Protein AF-A0A696DJ42-F1 (afdb_monomer)

Foldseek 3Di:
DVVCLPAQEEDEAEDEDPVVVLVCLLVDKDFDPPQCAQEAEQLDDVVSLQQGIWGDACDPPDTHSHRDSNSCVVVVVPPVSCVVVVVVVVRPSYDYDYDYPVCQALVRNQVSQQVVCVVVVHDRDDPSVLSNFDQCDPCRSSDKGKYWYDPVCPVNGHDPVRNDHDRPCVPDDPTDIDIRGDPRHPDDD

Structure (mmCIF, N/CA/C/O backbone):
data_AF-A0A696DJ42-F1
#
_entry.id   AF-A0A696DJ42-F1
#
loop_
_atom_site.group_PDB
_atom_site.id
_atom_site.type_symbol
_atom_site.label_atom_id
_atom_site.label_alt_id
_atom_site.label_comp_id
_atom_site.label_asym_id
_atom_site.label_entity_id
_atom_site.label_seq_id
_atom_site.pdbx_PDB_ins_code
_atom_site.Cartn_x
_atom_site.Cartn_y
_atom_site.Cartn_z
_atom_site.occupancy
_atom_site.B_iso_or_equiv
_atom_site.auth_seq_id
_atom_site.auth_comp_id
_atom_site.auth_asym_id
_atom_site.auth_atom_id
_atom_site.pdbx_PDB_model_num
ATOM 1 N N . PHE A 1 1 ? -12.528 16.155 12.751 1.00 67.50 1 PHE A N 1
ATOM 2 C CA . PHE A 1 1 ? -12.041 15.345 13.888 1.00 67.50 1 PHE A CA 1
ATOM 3 C C . PHE A 1 1 ? -12.150 16.098 15.211 1.00 67.50 1 PHE A C 1
ATOM 5 O O . PHE A 1 1 ? -12.981 15.709 16.013 1.00 67.50 1 PHE A O 1
ATOM 12 N N . LEU A 1 2 ? -11.415 17.200 15.428 1.00 77.00 2 LEU A N 1
ATOM 13 C CA . LEU A 1 2 ? -11.437 17.932 16.712 1.00 77.00 2 LEU A CA 1
ATOM 14 C C . LEU A 1 2 ? -12.835 18.422 17.133 1.00 77.00 2 LEU A C 1
ATOM 16 O O . LEU A 1 2 ? -13.188 18.355 18.303 1.00 77.00 2 LEU A O 1
ATOM 20 N N . SER A 1 3 ? -13.681 18.825 16.179 1.00 80.38 3 SER A N 1
ATOM 21 C CA . SER A 1 3 ? -15.077 19.214 16.443 1.00 80.38 3 SER A CA 1
ATOM 22 C C . SER A 1 3 ? -15.952 18.090 17.018 1.00 80.38 3 SER A C 1
ATOM 24 O O . SER A 1 3 ? -17.028 18.361 17.547 1.00 80.38 3 SER A O 1
ATOM 26 N N . LEU A 1 4 ? -15.512 16.831 16.923 1.00 79.44 4 LEU A N 1
ATOM 27 C CA . LEU A 1 4 ? -16.208 15.680 17.492 1.00 79.44 4 LEU A CA 1
ATOM 28 C C . LEU A 1 4 ? -15.936 15.523 18.992 1.00 79.44 4 LEU A C 1
ATOM 30 O O . LEU A 1 4 ? -16.704 14.847 19.660 1.00 79.44 4 LEU A O 1
ATOM 34 N N . PHE A 1 5 ? -14.901 16.170 19.543 1.00 79.12 5 PHE A N 1
ATOM 35 C CA . PHE A 1 5 ? -14.498 16.011 20.951 1.00 79.12 5 PHE A CA 1
ATOM 36 C C . PHE A 1 5 ? -15.573 16.518 21.925 1.00 79.12 5 PHE A C 1
ATOM 38 O O . PHE A 1 5 ? -15.684 16.056 23.060 1.00 79.12 5 PHE A O 1
ATOM 45 N N . LEU A 1 6 ? -16.391 17.464 21.463 1.00 81.38 6 LEU A N 1
ATOM 46 C CA . LEU A 1 6 ? -17.492 18.057 22.219 1.00 81.38 6 LEU A CA 1
ATOM 47 C C . LEU A 1 6 ? -18.824 17.324 22.013 1.00 81.38 6 LEU A C 1
ATOM 49 O O . LEU A 1 6 ? -19.833 17.716 22.592 1.00 81.38 6 LEU A O 1
ATOM 53 N N . LYS A 1 7 ? -18.856 16.287 21.170 1.00 83.50 7 LYS A N 1
ATOM 54 C CA . LYS A 1 7 ? -20.068 15.533 20.841 1.00 83.50 7 LYS A CA 1
ATOM 55 C C . LYS A 1 7 ? -19.978 14.130 21.420 1.00 83.50 7 LYS A C 1
ATOM 57 O O . LYS A 1 7 ? -18.912 13.522 21.403 1.00 83.50 7 LYS A O 1
ATOM 62 N N . LYS A 1 8 ? -21.117 13.591 21.861 1.00 87.00 8 LYS A N 1
ATOM 63 C CA . LYS A 1 8 ? -21.219 12.167 22.175 1.00 87.00 8 LYS A CA 1
ATOM 64 C C . LYS A 1 8 ? -21.239 11.380 20.868 1.00 87.00 8 LYS A C 1
ATOM 66 O O . LYS A 1 8 ? -22.244 11.401 20.161 1.00 87.00 8 LYS A O 1
ATOM 71 N N . VAL A 1 9 ? -20.119 10.754 20.521 1.00 87.06 9 VAL A N 1
ATOM 72 C CA . VAL A 1 9 ? -19.964 10.002 19.268 1.00 87.06 9 VAL A CA 1
ATOM 73 C C . VAL A 1 9 ? -19.318 8.649 19.516 1.00 87.06 9 VAL A C 1
ATOM 75 O O . VAL A 1 9 ? -18.538 8.478 20.453 1.00 87.06 9 VAL A O 1
ATOM 78 N N . ILE A 1 10 ? -19.638 7.700 18.642 1.00 89.25 10 ILE A N 1
ATOM 79 C CA . ILE A 1 10 ? -18.992 6.394 18.610 1.00 89.25 10 ILE A CA 1
ATOM 80 C C . ILE A 1 10 ? -17.694 6.514 17.808 1.00 89.25 10 ILE A C 1
ATOM 82 O O . ILE A 1 10 ? -17.683 7.076 16.711 1.00 89.25 10 ILE A O 1
ATOM 86 N N . ILE A 1 11 ? -16.609 5.965 18.345 1.00 88.19 11 ILE A N 1
ATOM 87 C CA . ILE A 1 11 ? -15.333 5.806 17.652 1.00 88.19 11 ILE A CA 1
ATOM 88 C C . ILE A 1 11 ? -15.114 4.323 17.387 1.00 88.19 11 ILE A C 1
ATOM 90 O O . ILE A 1 11 ? -15.000 3.535 18.322 1.00 88.19 11 ILE A O 1
ATOM 94 N N . LEU A 1 12 ? -14.990 3.960 16.113 1.00 91.50 12 LEU A N 1
ATOM 95 C CA . LEU A 1 12 ? -14.418 2.680 15.713 1.00 91.50 12 LEU A CA 1
ATOM 96 C C . LEU A 1 12 ? -12.891 2.804 15.749 1.00 91.50 12 LEU A C 1
ATOM 98 O O . LEU A 1 12 ? -12.311 3.553 14.962 1.00 91.50 12 LEU A O 1
ATOM 102 N N . PHE A 1 13 ? -12.245 2.110 16.682 1.00 90.56 13 PHE A N 1
ATOM 103 C CA . PHE A 1 13 ? -10.809 2.199 16.912 1.00 90.56 13 PHE A CA 1
ATOM 104 C C . PHE A 1 13 ? -10.109 0.906 16.492 1.00 90.56 13 PHE A C 1
ATOM 106 O O . PHE A 1 13 ? -10.232 -0.129 17.148 1.00 90.56 13 PHE A O 1
ATOM 113 N N . LEU A 1 14 ? -9.350 0.976 15.401 1.00 92.19 14 LEU A N 1
ATOM 114 C CA . LEU A 1 14 ? -8.543 -0.136 14.914 1.00 92.19 14 LEU A CA 1
ATOM 115 C C . LEU A 1 14 ? -7.333 -0.359 15.827 1.00 92.19 14 LEU A C 1
ATOM 117 O O . LEU A 1 14 ? -6.497 0.531 15.999 1.00 92.19 14 LEU A O 1
ATOM 121 N N . VAL A 1 15 ? -7.223 -1.559 16.384 1.00 91.19 15 VAL A N 1
ATOM 122 C CA . VAL A 1 15 ? -6.079 -2.002 17.181 1.00 91.19 15 VAL A CA 1
ATOM 123 C C . VAL A 1 15 ? -5.299 -3.071 16.439 1.00 91.19 15 VAL A C 1
ATOM 125 O O . VAL A 1 15 ? -5.812 -3.785 15.585 1.00 91.19 15 VAL A O 1
ATOM 128 N N . ARG A 1 16 ? -4.014 -3.162 16.758 1.00 90.69 16 ARG A N 1
ATOM 129 C CA . ARG A 1 16 ? -3.105 -4.164 16.214 1.00 90.69 16 ARG A CA 1
ATOM 130 C C . ARG A 1 16 ? -2.065 -4.480 17.266 1.00 90.69 16 ARG A C 1
ATOM 132 O O . ARG A 1 16 ? -1.662 -3.573 18.004 1.00 90.69 16 ARG A O 1
ATOM 139 N N . ASP A 1 17 ? -1.605 -5.724 17.300 1.00 90.69 17 ASP A N 1
ATOM 140 C CA . ASP A 1 17 ? -0.548 -6.115 18.219 1.00 90.69 17 ASP A CA 1
ATOM 141 C C . ASP A 1 17 ? 0.695 -5.204 18.050 1.00 90.69 17 ASP A C 1
ATOM 143 O O . ASP A 1 17 ? 1.061 -4.832 16.922 1.00 90.69 17 ASP A O 1
ATOM 147 N N . PRO A 1 18 ? 1.349 -4.791 19.153 1.00 86.88 18 PRO A N 1
ATOM 148 C CA . PRO A 1 18 ? 2.453 -3.835 19.088 1.00 86.88 18 PRO A CA 1
ATOM 149 C C . PRO A 1 18 ? 3.631 -4.303 18.223 1.00 86.88 18 PRO A C 1
ATOM 151 O O . PRO A 1 18 ? 4.258 -3.484 17.548 1.00 86.88 18 PRO A O 1
ATOM 154 N N . ILE A 1 19 ? 3.917 -5.608 18.191 1.00 89.50 19 ILE A N 1
ATOM 155 C CA . ILE A 1 19 ? 5.055 -6.157 17.443 1.00 89.50 19 ILE A CA 1
ATOM 156 C C . ILE A 1 19 ? 4.802 -6.055 15.935 1.00 89.50 19 ILE A C 1
ATOM 158 O O . ILE A 1 19 ? 5.674 -5.598 15.194 1.00 89.50 19 ILE A O 1
ATOM 162 N N . SER A 1 20 ? 3.618 -6.416 15.446 1.00 90.31 20 SER A N 1
ATOM 163 C CA . SER A 1 20 ? 3.291 -6.297 14.021 1.00 90.31 20 SER A CA 1
ATOM 164 C C . SER A 1 20 ? 3.219 -4.848 13.555 1.00 90.31 20 SER A C 1
ATOM 166 O O . SER A 1 20 ? 3.534 -4.559 12.394 1.00 90.31 20 SER A O 1
ATOM 168 N N . ARG A 1 21 ? 2.862 -3.912 14.443 1.00 88.06 21 ARG A N 1
ATOM 169 C CA . ARG A 1 21 ? 2.999 -2.476 14.159 1.00 88.06 21 ARG A CA 1
ATOM 170 C C . ARG A 1 21 ? 4.462 -2.092 13.945 1.00 88.06 21 ARG A C 1
ATOM 172 O O . ARG A 1 21 ? 4.753 -1.423 12.958 1.00 88.06 21 ARG A O 1
ATOM 179 N N . LEU A 1 22 ? 5.378 -2.559 14.799 1.00 88.69 22 LEU A N 1
ATOM 180 C CA . LEU A 1 22 ? 6.822 -2.301 14.657 1.00 88.69 22 LEU A CA 1
ATOM 181 C C . LEU A 1 22 ? 7.377 -2.911 13.372 1.00 88.69 22 LEU A C 1
ATOM 183 O O . LEU A 1 22 ? 8.090 -2.239 12.629 1.00 88.69 22 LEU A O 1
A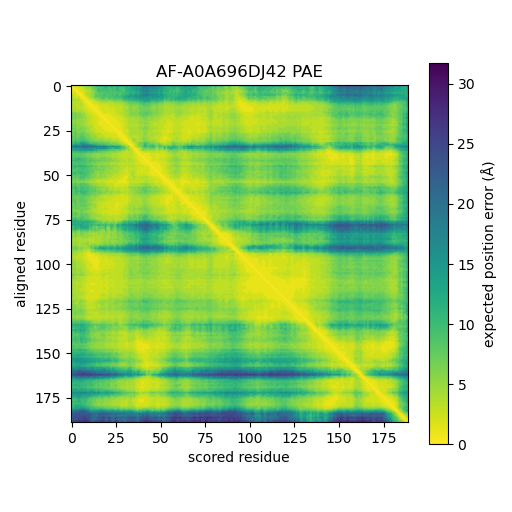TOM 187 N N . LYS A 1 23 ? 6.976 -4.144 13.044 1.00 90.94 23 LYS A N 1
ATOM 188 C CA . LYS A 1 23 ? 7.326 -4.774 11.762 1.00 90.94 23 LYS A CA 1
ATOM 189 C C . LYS A 1 23 ? 6.874 -3.921 10.580 1.00 90.94 23 LYS A C 1
ATOM 191 O O . LYS A 1 23 ? 7.636 -3.735 9.640 1.00 90.94 23 LYS A O 1
ATOM 196 N N . THR A 1 24 ? 5.659 -3.378 10.632 1.00 88.12 24 THR A N 1
ATOM 197 C CA . THR A 1 24 ? 5.143 -2.507 9.565 1.00 88.12 24 THR A CA 1
ATOM 198 C C . THR A 1 24 ? 5.934 -1.208 9.478 1.00 88.12 24 THR A C 1
ATOM 200 O O . THR A 1 24 ? 6.248 -0.779 8.379 1.00 88.12 24 THR A O 1
ATOM 203 N N . ALA A 1 25 ? 6.314 -0.616 10.612 1.00 86.62 25 ALA A N 1
ATOM 204 C CA . ALA A 1 25 ? 7.133 0.591 10.645 1.00 86.62 25 ALA A CA 1
ATOM 205 C C . ALA A 1 25 ? 8.513 0.378 9.994 1.00 86.62 25 ALA A C 1
ATOM 207 O O . ALA A 1 25 ? 8.928 1.195 9.178 1.00 86.62 25 ALA A O 1
ATOM 208 N N . VAL A 1 26 ? 9.195 -0.737 10.289 1.00 91.12 26 VAL A N 1
ATOM 209 C CA . VAL A 1 26 ? 10.493 -1.093 9.675 1.00 91.12 26 VAL A CA 1
ATOM 210 C C . VAL A 1 26 ? 10.363 -1.358 8.175 1.00 91.12 26 VAL A C 1
ATOM 212 O O . VAL A 1 26 ? 11.217 -0.943 7.397 1.00 91.12 26 VAL A O 1
ATOM 215 N N . ASN A 1 27 ? 9.285 -2.028 7.765 1.00 90.00 27 ASN A N 1
ATOM 216 C CA . ASN A 1 27 ? 9.017 -2.339 6.359 1.00 90.00 27 ASN A CA 1
ATOM 217 C C . ASN A 1 27 ? 8.339 -1.189 5.601 1.00 90.00 27 ASN A C 1
ATOM 219 O O . ASN A 1 27 ? 8.042 -1.338 4.415 1.00 90.00 27 ASN A O 1
ATOM 223 N N . HIS A 1 28 ? 8.084 -0.051 6.253 1.00 86.88 28 HIS A N 1
ATOM 224 C CA . HIS A 1 28 ? 7.460 1.086 5.601 1.00 86.88 28 HIS A CA 1
ATOM 225 C C . HIS A 1 28 ? 8.445 1.684 4.599 1.00 86.88 28 HIS A C 1
ATOM 227 O O . HIS A 1 28 ? 9.447 2.302 4.970 1.00 86.88 28 HIS A O 1
ATOM 233 N N . HIS A 1 29 ? 8.149 1.502 3.318 1.00 89.31 29 HIS A N 1
ATOM 234 C CA . HIS A 1 29 ? 8.925 2.099 2.248 1.00 89.31 29 HIS A CA 1
ATOM 235 C C . HIS A 1 29 ? 8.354 3.465 1.851 1.00 89.31 29 HIS A C 1
ATOM 237 O O . HIS A 1 29 ? 7.221 3.823 2.163 1.00 89.31 29 HIS A O 1
ATOM 243 N N . THR A 1 30 ? 9.157 4.226 1.131 1.00 87.06 30 THR A N 1
ATOM 244 C CA . THR A 1 30 ? 8.774 5.412 0.371 1.00 87.06 30 THR A CA 1
ATOM 245 C C . THR A 1 30 ? 9.273 5.239 -1.059 1.00 87.06 30 THR A C 1
ATOM 247 O O . THR A 1 30 ? 10.139 4.394 -1.322 1.00 87.06 30 THR A O 1
ATOM 250 N N . ASN A 1 31 ? 8.749 6.039 -1.982 1.00 87.19 31 ASN A N 1
ATOM 251 C CA . ASN A 1 31 ? 9.334 6.132 -3.312 1.00 87.19 31 ASN A CA 1
ATOM 252 C C . ASN A 1 31 ? 10.758 6.681 -3.205 1.00 87.19 31 ASN A C 1
ATOM 254 O O . ASN A 1 31 ? 11.064 7.484 -2.318 1.00 87.19 31 ASN A O 1
ATOM 258 N N . ASN A 1 32 ? 11.628 6.233 -4.103 1.00 86.75 32 ASN A N 1
ATOM 259 C CA . ASN A 1 32 ? 12.978 6.746 -4.223 1.00 86.75 32 ASN A CA 1
ATOM 260 C C . ASN A 1 32 ? 12.924 8.194 -4.739 1.00 86.75 32 ASN A C 1
ATOM 262 O O . ASN A 1 32 ? 12.600 8.385 -5.911 1.00 86.75 32 ASN A O 1
ATOM 266 N N . PRO A 1 33 ? 13.268 9.200 -3.914 1.00 75.94 33 PRO A N 1
ATOM 267 C CA . PRO A 1 33 ? 13.143 10.603 -4.302 1.00 75.94 33 PRO A CA 1
ATOM 268 C C . PRO A 1 33 ? 14.066 10.987 -5.468 1.00 75.94 33 PRO A C 1
ATOM 270 O O . PRO A 1 33 ? 13.782 11.951 -6.170 1.00 75.94 33 PRO A O 1
ATOM 273 N N . ASP A 1 34 ? 15.140 10.226 -5.700 1.00 76.62 34 ASP A N 1
ATOM 274 C CA . ASP A 1 34 ? 16.168 10.572 -6.684 1.00 76.62 34 ASP A CA 1
ATOM 275 C C . ASP A 1 34 ? 15.992 9.854 -8.033 1.00 76.62 34 ASP A C 1
ATOM 277 O O . ASP A 1 34 ? 16.628 10.237 -9.016 1.00 76.62 34 ASP A O 1
ATOM 281 N N . LYS A 1 35 ? 15.223 8.752 -8.089 1.00 72.06 35 LYS A N 1
ATOM 282 C CA . LYS A 1 35 ? 15.220 7.826 -9.244 1.00 72.06 35 LYS A CA 1
ATOM 283 C C . LYS A 1 35 ? 13.886 7.112 -9.485 1.00 72.06 35 LYS A C 1
ATOM 285 O O . LYS A 1 35 ? 13.888 5.938 -9.850 1.00 72.06 35 LYS A O 1
ATOM 290 N N . ASP A 1 36 ? 12.754 7.782 -9.284 1.00 75.94 36 ASP A N 1
ATOM 291 C CA . ASP A 1 36 ? 11.442 7.179 -9.560 1.00 75.94 36 ASP A CA 1
ATOM 292 C C . ASP A 1 36 ? 11.129 7.145 -11.072 1.00 75.94 36 ASP A C 1
ATOM 294 O O . ASP A 1 36 ? 10.292 7.886 -11.588 1.00 75.94 36 ASP A O 1
ATOM 298 N N . VAL A 1 37 ? 11.872 6.318 -11.817 1.00 83.75 37 VAL A N 1
ATOM 299 C CA . VAL A 1 37 ? 11.705 6.150 -13.266 1.00 83.75 37 VAL A CA 1
ATOM 300 C C . VAL A 1 37 ? 10.547 5.195 -13.524 1.00 83.75 37 VAL A C 1
ATOM 302 O O . VAL A 1 37 ? 10.676 3.981 -13.374 1.00 83.75 37 VAL A O 1
ATOM 305 N N . ARG A 1 38 ? 9.407 5.760 -13.928 1.00 89.00 38 ARG A N 1
ATOM 306 C CA . ARG A 1 38 ? 8.185 5.000 -14.231 1.00 89.00 38 ARG A CA 1
ATOM 307 C C . ARG A 1 38 ? 7.980 4.706 -15.714 1.00 89.00 38 ARG A C 1
ATOM 309 O O . ARG A 1 38 ? 7.197 3.822 -16.039 1.00 89.00 38 ARG A O 1
ATOM 316 N N . LEU A 1 39 ? 8.686 5.417 -16.591 1.00 92.75 39 LEU A N 1
ATOM 317 C CA . LEU A 1 39 ? 8.685 5.227 -18.041 1.00 92.75 39 LEU A CA 1
ATOM 318 C C . LEU A 1 39 ? 10.078 4.784 -18.487 1.00 92.75 39 LEU A C 1
ATOM 320 O O . LEU A 1 39 ? 11.057 5.470 -18.196 1.00 92.75 39 LEU A O 1
ATOM 324 N N . PHE A 1 40 ? 10.162 3.663 -19.193 1.00 94.00 40 PHE A N 1
ATOM 325 C CA . PHE A 1 40 ? 11.429 3.106 -19.657 1.00 94.00 40 PHE A CA 1
ATOM 326 C C . PHE A 1 40 ? 11.278 2.417 -21.015 1.00 94.00 40 PHE A C 1
ATOM 328 O O . PHE A 1 40 ? 10.162 2.154 -21.446 1.00 94.00 40 PHE A O 1
ATOM 335 N N . ASN A 1 41 ? 12.388 2.125 -21.691 1.00 94.94 41 ASN A N 1
ATOM 336 C CA . ASN A 1 41 ? 12.420 1.388 -22.960 1.00 94.94 41 ASN A CA 1
ATOM 337 C C . ASN A 1 41 ? 13.265 0.107 -22.849 1.00 94.94 41 ASN A C 1
ATOM 339 O O . ASN A 1 41 ? 13.840 -0.175 -21.798 1.00 94.94 41 ASN A O 1
ATOM 343 N N . LEU A 1 42 ? 13.381 -0.665 -23.935 1.00 93.00 42 LEU A N 1
ATOM 344 C CA . LEU A 1 42 ? 14.114 -1.941 -23.912 1.00 93.00 42 LEU A CA 1
ATOM 345 C C . LEU A 1 42 ? 15.618 -1.797 -23.621 1.00 93.00 42 LEU A C 1
ATOM 347 O O . LEU A 1 42 ? 16.235 -2.769 -23.197 1.00 93.00 42 LEU A O 1
ATOM 351 N N . SER A 1 43 ? 16.201 -0.611 -23.816 1.00 93.44 43 SER A N 1
ATOM 352 C CA . SER A 1 43 ? 17.614 -0.336 -23.513 1.00 93.44 43 SER A CA 1
ATOM 353 C C . SER A 1 43 ? 17.871 0.106 -22.069 1.00 93.44 43 SER A C 1
ATOM 355 O O . SER A 1 43 ? 19.022 0.251 -21.661 1.00 93.44 43 SER A O 1
ATOM 357 N N . SER A 1 44 ? 16.811 0.363 -21.300 1.00 92.62 44 SER A N 1
ATOM 358 C CA . SER A 1 44 ? 16.912 0.924 -19.953 1.00 92.62 44 SER A CA 1
ATOM 359 C C . SER A 1 44 ? 17.456 -0.095 -18.947 1.00 92.62 44 SER A C 1
ATOM 361 O O . SER A 1 44 ? 17.123 -1.278 -18.999 1.00 92.62 44 SER A O 1
ATOM 363 N N . ASP A 1 45 ? 18.255 0.364 -17.984 1.00 90.31 45 ASP A N 1
ATOM 364 C CA . ASP A 1 45 ? 18.810 -0.482 -16.927 1.00 90.31 45 ASP A CA 1
ATOM 365 C C . ASP A 1 45 ? 17.732 -0.881 -15.913 1.00 90.31 45 ASP A C 1
ATOM 367 O O . ASP A 1 45 ? 17.303 -0.087 -15.067 1.00 90.31 45 ASP A O 1
ATOM 371 N N . PHE A 1 46 ? 17.330 -2.153 -15.954 1.00 86.00 46 PHE A N 1
ATOM 372 C CA . PHE A 1 46 ? 16.321 -2.702 -15.047 1.00 86.00 46 PHE A CA 1
ATOM 373 C C . PHE A 1 46 ? 16.693 -2.558 -13.566 1.00 86.00 46 PHE A C 1
ATOM 375 O O . PHE A 1 46 ? 15.797 -2.386 -12.739 1.00 86.00 46 PHE A O 1
ATOM 382 N N . ASN A 1 47 ? 17.981 -2.534 -13.201 1.00 86.56 47 ASN A N 1
ATOM 383 C CA . ASN A 1 47 ? 18.381 -2.309 -11.808 1.00 86.56 47 ASN A CA 1
ATOM 384 C C . ASN A 1 47 ? 18.057 -0.886 -11.346 1.00 86.56 47 ASN A C 1
ATOM 386 O O . ASN A 1 47 ? 17.753 -0.674 -10.172 1.00 86.56 47 ASN A O 1
ATOM 390 N N . LYS A 1 48 ? 18.105 0.103 -12.249 1.00 86.75 48 LYS A N 1
ATOM 391 C CA . LYS A 1 48 ? 17.715 1.485 -11.932 1.00 86.75 48 LYS A CA 1
ATOM 392 C C . LYS A 1 48 ? 16.203 1.607 -11.800 1.00 86.75 48 LYS A C 1
ATOM 394 O O . LYS A 1 48 ? 15.751 2.232 -10.846 1.00 86.75 48 LYS A O 1
ATOM 399 N N . ILE A 1 49 ? 15.453 0.965 -12.696 1.00 88.25 49 ILE A N 1
ATOM 400 C CA . ILE A 1 49 ? 13.981 0.964 -12.690 1.00 88.25 49 ILE A CA 1
ATOM 401 C C . ILE A 1 49 ? 13.444 0.321 -11.402 1.00 88.25 49 ILE A C 1
ATOM 403 O O . ILE A 1 49 ? 12.583 0.877 -10.722 1.00 88.25 49 ILE A O 1
ATOM 407 N N . LEU A 1 50 ? 13.995 -0.831 -11.009 1.00 87.75 50 LEU A N 1
ATOM 408 C CA . LEU A 1 50 ? 13.561 -1.553 -9.808 1.00 87.75 50 LEU A CA 1
ATOM 409 C C . LEU A 1 50 ? 14.038 -0.906 -8.497 1.00 87.75 50 LEU A C 1
ATOM 411 O O . LEU A 1 50 ? 13.526 -1.230 -7.426 1.00 87.75 50 LEU A O 1
ATOM 415 N N . ASN A 1 51 ? 14.952 0.067 -8.553 1.00 88.75 51 ASN A N 1
ATOM 416 C CA . ASN A 1 51 ? 15.397 0.851 -7.397 1.00 88.75 51 ASN A CA 1
ATOM 417 C C . ASN A 1 51 ? 14.435 2.011 -7.067 1.00 88.75 51 ASN A C 1
ATOM 419 O O . ASN A 1 51 ? 14.867 3.101 -6.691 1.00 88.75 51 ASN A O 1
ATOM 423 N N . CYS A 1 52 ? 13.129 1.790 -7.214 1.00 88.00 52 CYS A N 1
ATOM 424 C CA . CYS A 1 52 ? 12.070 2.770 -6.959 1.00 88.00 52 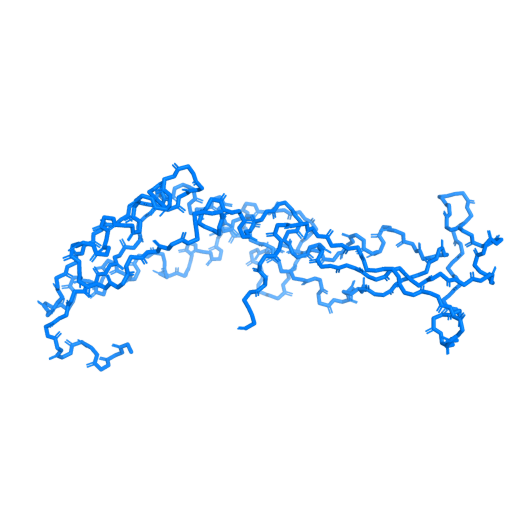CYS A CA 1
ATOM 425 C C . CYS A 1 52 ? 11.626 2.821 -5.487 1.00 88.00 52 CYS A C 1
ATOM 427 O O . CYS A 1 52 ? 10.914 3.742 -5.097 1.00 88.00 52 CYS A O 1
ATOM 429 N N . LYS A 1 53 ? 12.069 1.873 -4.650 1.00 89.00 53 LYS A N 1
ATOM 430 C CA . LYS A 1 53 ? 11.755 1.813 -3.217 1.00 89.00 53 LYS A CA 1
ATOM 431 C C . LYS A 1 53 ? 12.937 2.205 -2.350 1.00 89.00 53 LYS A C 1
ATOM 433 O O . LYS A 1 53 ? 14.073 1.799 -2.593 1.00 89.00 53 LYS A O 1
ATOM 438 N N . LYS A 1 54 ? 12.636 2.928 -1.279 1.00 91.75 54 LYS A N 1
ATOM 439 C CA . LYS A 1 54 ? 13.563 3.256 -0.200 1.00 91.75 54 LYS A CA 1
ATOM 440 C C . LYS A 1 54 ? 12.915 3.047 1.155 1.00 91.75 54 LYS A C 1
ATOM 442 O O . LYS A 1 54 ? 11.704 3.155 1.280 1.00 91.75 54 LYS A O 1
ATOM 447 N N . TYR A 1 55 ? 13.726 2.812 2.172 1.00 92.31 55 TYR A N 1
ATOM 448 C CA . TYR A 1 55 ? 13.279 2.606 3.546 1.00 92.31 55 TYR A CA 1
ATOM 449 C C . TYR A 1 55 ? 13.822 3.703 4.451 1.00 92.31 55 TYR A C 1
ATOM 451 O O . TYR A 1 55 ? 14.883 4.272 4.183 1.00 92.31 55 TYR A O 1
ATOM 459 N N . GLY A 1 56 ? 13.081 4.016 5.512 1.00 89.44 56 GLY A N 1
ATOM 460 C CA . GLY A 1 56 ? 13.526 4.973 6.517 1.00 89.44 56 GLY A CA 1
ATOM 461 C C . GLY A 1 56 ? 14.782 4.500 7.251 1.00 89.44 56 GLY A C 1
ATOM 462 O O . GLY A 1 56 ? 15.039 3.305 7.383 1.00 89.44 56 GLY A O 1
ATOM 463 N N . THR A 1 57 ? 15.561 5.459 7.744 1.00 90.25 57 THR A N 1
ATOM 464 C CA . THR A 1 57 ? 16.714 5.211 8.617 1.00 90.25 57 THR A CA 1
ATOM 465 C C . THR A 1 57 ? 16.539 5.967 9.926 1.00 90.25 57 THR A C 1
ATOM 467 O O . THR A 1 57 ? 15.653 6.812 10.053 1.00 90.25 57 THR A O 1
ATOM 470 N N . SER A 1 58 ? 17.403 5.710 10.906 1.00 87.12 58 SER A N 1
ATOM 471 C CA . SER A 1 58 ? 17.422 6.475 12.159 1.00 87.12 58 SER A CA 1
ATOM 472 C C . SER A 1 58 ? 17.716 7.972 11.968 1.00 87.12 58 SER A C 1
ATOM 474 O O . SER A 1 58 ? 17.496 8.752 12.893 1.00 87.12 58 SER A O 1
ATOM 476 N N . ILE A 1 59 ? 18.190 8.390 10.788 1.00 86.50 59 ILE A N 1
ATOM 477 C CA . ILE A 1 59 ? 18.525 9.777 10.465 1.00 86.50 59 ILE A CA 1
ATOM 478 C C . ILE A 1 59 ? 17.435 10.363 9.560 1.00 86.50 59 ILE A C 1
ATOM 480 O O . ILE A 1 59 ? 17.149 9.853 8.475 1.00 86.50 59 ILE A O 1
ATOM 484 N N . VAL A 1 60 ? 16.841 11.478 9.989 1.00 82.81 60 VAL A N 1
ATOM 485 C CA . VAL A 1 60 ? 15.803 12.183 9.223 1.00 82.81 60 VAL A CA 1
ATOM 486 C C . VAL A 1 60 ? 16.346 12.608 7.856 1.00 82.81 60 VAL A C 1
ATOM 488 O O . VAL A 1 60 ? 17.438 13.164 7.753 1.00 82.81 60 VAL A O 1
ATOM 491 N N . GLY A 1 61 ? 15.582 12.331 6.796 1.00 83.94 61 GLY A N 1
ATOM 492 C CA . GLY A 1 61 ? 15.967 12.646 5.416 1.00 83.94 61 GLY A CA 1
ATOM 493 C C . GLY A 1 61 ? 17.011 11.702 4.810 1.00 83.94 61 GLY A C 1
ATOM 494 O O . GLY A 1 61 ? 17.448 11.933 3.685 1.00 83.94 61 GLY A O 1
ATOM 495 N N . LYS A 1 62 ? 17.419 10.642 5.520 1.00 88.62 62 LYS A N 1
ATOM 496 C CA . LYS A 1 62 ? 18.267 9.576 4.975 1.00 88.62 62 LYS A CA 1
ATOM 497 C C . LYS A 1 62 ? 17.460 8.306 4.753 1.00 88.62 62 LYS A C 1
ATOM 499 O O . LYS A 1 62 ? 16.592 7.947 5.551 1.00 88.62 62 LYS A O 1
ATOM 504 N N . PHE A 1 63 ? 17.810 7.615 3.675 1.00 91.00 63 PHE A N 1
ATOM 505 C CA . PHE A 1 63 ? 17.076 6.478 3.147 1.00 91.00 63 PHE A CA 1
ATOM 506 C C . PHE A 1 63 ? 18.001 5.291 2.875 1.00 91.00 63 PHE A C 1
ATOM 508 O O . PHE A 1 63 ? 19.137 5.475 2.436 1.00 91.00 63 PHE A O 1
ATOM 515 N N . ALA A 1 64 ? 17.496 4.079 3.092 1.00 92.00 64 ALA A N 1
ATOM 516 C CA . ALA A 1 64 ? 18.186 2.820 2.828 1.00 92.00 64 ALA A CA 1
ATOM 517 C C . ALA A 1 64 ? 17.539 2.039 1.676 1.00 92.00 64 ALA A C 1
ATOM 519 O O . ALA A 1 64 ? 16.378 2.254 1.329 1.00 92.00 64 ALA A O 1
ATOM 520 N N . ASN A 1 65 ? 18.293 1.106 1.087 1.00 91.12 65 ASN A N 1
ATOM 521 C CA . ASN A 1 65 ? 17.801 0.215 0.024 1.00 91.12 65 ASN A CA 1
ATOM 522 C C . ASN A 1 65 ? 17.054 -1.014 0.566 1.00 91.12 65 ASN A C 1
ATOM 524 O O . ASN A 1 65 ? 16.415 -1.729 -0.198 1.00 91.12 65 ASN A O 1
ATOM 528 N N . ALA A 1 66 ? 17.141 -1.263 1.871 1.00 92.19 66 ALA A N 1
ATOM 529 C CA . ALA A 1 66 ? 16.507 -2.380 2.551 1.00 92.19 66 ALA A CA 1
ATOM 530 C C . ALA A 1 66 ? 15.942 -1.912 3.903 1.00 92.19 66 ALA A C 1
ATOM 532 O O . ALA A 1 66 ? 16.417 -0.898 4.427 1.00 92.19 66 ALA A O 1
ATOM 533 N N . PRO A 1 67 ? 14.954 -2.628 4.470 1.00 92.94 67 PRO A N 1
ATOM 534 C CA . PRO A 1 67 ? 14.449 -2.346 5.808 1.00 92.94 67 PRO A CA 1
ATOM 535 C C . PRO A 1 67 ? 15.578 -2.345 6.848 1.00 92.94 67 PRO A C 1
ATOM 537 O O . PRO A 1 67 ? 16.418 -3.244 6.857 1.00 92.94 67 PRO A O 1
ATOM 540 N N . MET A 1 68 ? 15.577 -1.353 7.739 1.00 92.62 68 MET A N 1
ATOM 541 C CA . MET A 1 68 ? 16.570 -1.204 8.807 1.00 92.62 68 MET A CA 1
ATOM 542 C C . MET A 1 68 ? 15.876 -1.182 10.163 1.00 92.62 68 MET A C 1
ATOM 544 O O . MET A 1 68 ? 14.994 -0.354 10.400 1.00 92.62 68 MET A O 1
ATOM 548 N N . ILE A 1 69 ? 16.270 -2.073 11.073 1.00 91.75 69 ILE A N 1
ATOM 549 C CA . ILE A 1 69 ? 15.657 -2.146 12.406 1.00 91.75 69 ILE A CA 1
ATOM 550 C C . ILE A 1 69 ? 15.942 -0.884 13.227 1.00 91.75 69 ILE A C 1
ATOM 552 O O . ILE A 1 69 ? 15.109 -0.458 14.022 1.00 91.75 69 ILE A O 1
ATOM 556 N N . GLU A 1 70 ? 17.068 -0.221 12.968 1.00 90.88 70 GLU A N 1
ATOM 557 C CA . GLU A 1 70 ? 17.479 1.041 13.580 1.00 90.88 70 GLU A CA 1
ATOM 558 C C . GLU A 1 70 ? 16.491 2.173 13.285 1.00 90.88 70 GLU A C 1
ATOM 560 O O . GLU A 1 70 ? 16.432 3.146 14.040 1.00 90.88 70 GLU A O 1
ATOM 565 N N . TYR A 1 71 ? 15.672 2.049 12.232 1.00 89.31 71 TYR A N 1
ATOM 566 C CA . TYR A 1 71 ? 14.583 2.987 11.972 1.00 89.31 71 TYR A CA 1
ATOM 567 C C . TYR A 1 71 ? 13.588 3.045 13.136 1.00 89.31 71 TYR A C 1
ATOM 569 O O . TYR A 1 71 ? 12.994 4.092 13.388 1.00 89.31 71 TYR A O 1
ATOM 577 N N . LEU A 1 72 ? 13.452 1.965 13.915 1.00 88.56 72 LEU A N 1
ATOM 578 C CA . LEU A 1 72 ? 12.612 1.958 15.111 1.00 88.56 72 LEU A CA 1
ATOM 579 C C . LEU A 1 72 ? 13.054 2.969 16.166 1.00 88.56 72 LEU A C 1
ATOM 581 O O . LEU A 1 72 ? 12.207 3.420 16.928 1.00 88.56 72 LEU A O 1
ATOM 585 N N . ASN A 1 73 ? 14.321 3.393 16.186 1.00 86.94 73 ASN A N 1
ATOM 586 C CA . ASN A 1 73 ? 14.756 4.448 17.100 1.00 86.94 73 ASN A CA 1
ATOM 587 C C . ASN A 1 73 ? 13.957 5.733 16.854 1.00 86.94 73 ASN A C 1
ATOM 589 O O . ASN A 1 73 ? 13.411 6.303 17.792 1.00 86.94 73 ASN A O 1
ATOM 593 N N . PHE A 1 74 ? 13.776 6.137 15.593 1.00 81.44 74 PHE A N 1
ATOM 594 C CA . PHE A 1 74 ? 12.935 7.292 15.256 1.00 81.44 74 PHE A CA 1
ATOM 595 C C . PHE A 1 74 ? 11.508 7.142 15.805 1.00 81.44 74 PHE A C 1
ATOM 597 O O . PHE A 1 74 ? 10.904 8.090 16.302 1.00 81.44 74 PHE A O 1
ATOM 604 N N . TRP A 1 75 ? 10.974 5.928 15.739 1.00 78.44 75 TRP A N 1
ATOM 605 C CA . TRP A 1 75 ? 9.635 5.608 16.201 1.00 78.44 75 TRP A CA 1
ATOM 606 C C . TRP A 1 75 ? 9.520 5.615 17.727 1.00 78.44 75 TRP A C 1
ATOM 608 O O . TRP A 1 75 ? 8.587 6.228 18.235 1.00 78.44 75 TRP A O 1
ATOM 618 N N . PHE A 1 76 ? 10.468 5.025 18.454 1.00 81.44 76 PHE A N 1
ATOM 619 C CA . PHE A 1 76 ? 10.469 5.003 19.919 1.00 81.44 76 PHE A CA 1
ATOM 620 C C . PHE A 1 76 ? 10.724 6.374 20.545 1.00 81.44 76 PHE A C 1
ATOM 622 O O . PHE A 1 76 ? 10.140 6.676 21.580 1.00 81.44 76 PHE A O 1
ATOM 629 N N . PHE A 1 77 ? 11.542 7.221 19.915 1.00 77.38 77 PHE A N 1
ATOM 630 C CA . PHE A 1 77 ? 11.841 8.568 20.418 1.00 77.38 77 PHE A CA 1
ATOM 631 C C . PHE A 1 77 ? 10.796 9.618 20.031 1.00 77.38 77 PHE A C 1
ATOM 633 O O . PHE A 1 77 ? 10.932 10.787 20.386 1.00 77.38 77 PHE A O 1
ATOM 640 N N . THR A 1 78 ? 9.745 9.227 19.310 1.00 70.19 78 THR A N 1
ATOM 641 C CA . THR A 1 78 ? 8.591 10.093 19.090 1.00 70.19 78 THR A CA 1
ATOM 642 C C . THR A 1 78 ? 7.416 9.464 19.826 1.00 70.19 78 THR A C 1
ATOM 644 O O . THR A 1 78 ? 6.920 8.420 19.413 1.00 70.19 78 THR A O 1
ATOM 647 N N . ASP A 1 79 ? 6.931 10.093 20.902 1.00 65.44 79 ASP A N 1
ATOM 648 C CA . ASP A 1 79 ? 5.848 9.590 21.781 1.00 65.44 79 ASP A CA 1
ATOM 649 C C . ASP A 1 79 ? 4.533 9.222 21.055 1.00 65.44 79 ASP A C 1
ATOM 651 O O . ASP A 1 79 ? 3.593 8.680 21.639 1.00 65.44 79 ASP A O 1
ATOM 655 N N . ARG A 1 80 ? 4.483 9.464 19.741 1.00 69.44 80 ARG A N 1
ATOM 656 C CA . ARG A 1 80 ? 3.452 9.115 18.758 1.00 69.44 80 ARG A CA 1
ATOM 657 C C . ARG A 1 80 ? 2.891 7.696 18.887 1.00 69.44 80 ARG A C 1
ATOM 659 O O . ARG A 1 80 ? 1.752 7.474 18.482 1.00 69.44 80 ARG A O 1
ATOM 666 N N . TRP A 1 81 ? 3.634 6.750 19.460 1.00 71.19 81 TRP A N 1
ATOM 667 C CA . TRP A 1 81 ? 3.215 5.349 19.591 1.00 71.19 81 TRP A CA 1
ATOM 668 C C . TRP A 1 81 ? 2.091 5.090 20.578 1.00 71.19 81 TRP A C 1
ATOM 670 O O . TRP A 1 81 ? 1.362 4.117 20.389 1.00 71.19 81 TRP A O 1
ATOM 680 N N . PHE A 1 82 ? 1.938 5.933 21.596 1.00 72.94 82 PHE A N 1
ATOM 681 C CA . PHE A 1 82 ? 0.923 5.750 22.636 1.00 72.94 82 PHE A CA 1
ATOM 682 C C . PHE A 1 82 ? 0.046 6.985 22.838 1.00 72.94 82 PHE A C 1
ATOM 684 O O . PHE A 1 82 ? -0.844 6.957 23.685 1.00 72.94 82 PHE A O 1
ATOM 691 N N . LEU A 1 83 ? 0.216 8.034 22.018 1.00 78.31 83 LEU A N 1
ATOM 692 C CA . LEU A 1 83 ? -0.602 9.250 22.100 1.00 78.31 83 LEU A CA 1
ATOM 693 C C . LEU A 1 83 ? -2.105 8.967 22.033 1.00 78.31 83 LEU A C 1
ATOM 695 O O . LEU A 1 83 ? -2.877 9.682 22.662 1.00 78.31 83 LEU A O 1
ATOM 699 N N . TYR A 1 84 ? -2.538 7.927 21.314 1.00 79.94 84 TYR A N 1
ATOM 700 C CA . TYR A 1 84 ? -3.957 7.572 21.270 1.00 79.94 84 TYR A CA 1
ATOM 701 C C . TYR A 1 84 ? -4.486 7.078 22.621 1.00 79.94 84 TYR A C 1
ATOM 703 O O . TYR A 1 84 ? -5.626 7.385 22.943 1.00 79.94 84 TYR A O 1
ATOM 711 N N . ASN A 1 85 ? -3.686 6.385 23.441 1.00 79.88 85 ASN A N 1
ATOM 712 C CA . ASN A 1 85 ? -4.115 5.978 24.784 1.00 79.88 85 ASN A CA 1
ATOM 713 C C . ASN A 1 85 ? -4.352 7.214 25.652 1.00 79.88 85 ASN A C 1
ATOM 715 O O . ASN A 1 85 ? -5.408 7.348 26.269 1.00 79.88 85 ASN A O 1
ATOM 719 N N . SER A 1 86 ? -3.411 8.160 25.619 1.00 81.44 86 SER A N 1
ATOM 720 C CA . SER A 1 86 ? -3.555 9.440 26.311 1.00 81.44 86 SER A CA 1
ATOM 721 C C . SER A 1 86 ? -4.762 10.221 25.789 1.00 81.44 86 SER A C 1
ATOM 723 O O . SER A 1 86 ? -5.558 10.713 26.586 1.00 81.44 86 SER A O 1
ATOM 725 N N . LEU A 1 87 ? -4.972 10.265 24.471 1.00 81.88 87 LEU A N 1
ATOM 726 C CA . LEU A 1 87 ? -6.109 10.944 23.847 1.00 81.88 87 LEU A CA 1
ATOM 727 C C . LEU A 1 87 ? -7.455 10.340 24.272 1.00 81.88 87 LEU A C 1
ATOM 729 O O . LEU A 1 87 ? -8.337 11.075 24.710 1.00 81.88 87 LEU A O 1
ATOM 733 N N . LEU A 1 88 ? -7.602 9.015 24.176 1.00 81.81 88 LEU A N 1
ATOM 734 C CA . LEU A 1 88 ? -8.827 8.307 24.556 1.00 81.81 88 LEU A CA 1
ATOM 735 C C . LEU A 1 88 ? -9.104 8.433 26.058 1.00 81.81 88 LEU A C 1
ATOM 737 O O . LEU A 1 88 ? -10.252 8.615 26.447 1.00 81.81 88 LEU A O 1
ATOM 741 N N . SER A 1 89 ? -8.06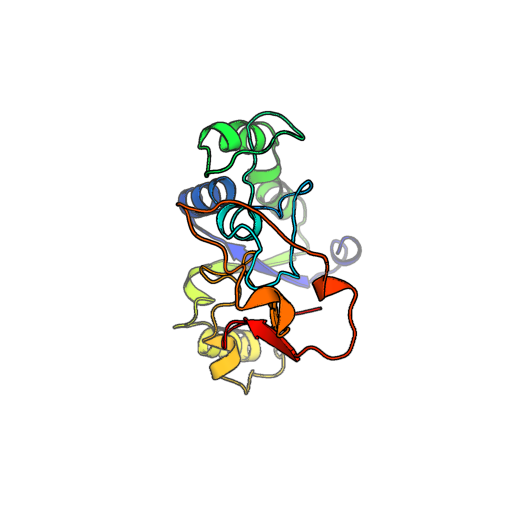6 8.415 26.902 1.00 81.19 89 SER A N 1
ATOM 742 C CA . SER A 1 89 ? -8.225 8.637 28.347 1.00 81.19 89 SER A CA 1
ATOM 743 C C . SER A 1 89 ? -8.634 10.075 28.700 1.00 81.19 89 SER A C 1
ATOM 745 O O . SER A 1 89 ? -9.282 10.304 29.722 1.00 81.19 89 SER A O 1
ATOM 747 N N . SER A 1 90 ? -8.282 11.045 27.849 1.00 80.12 90 SER A N 1
ATOM 748 C CA . SER A 1 90 ? -8.507 12.472 28.105 1.00 80.12 90 SER A CA 1
ATOM 749 C C . SER A 1 90 ? -9.880 12.962 27.639 1.00 80.12 90 SER A C 1
ATOM 751 O O . SER A 1 90 ? -10.332 14.017 28.085 1.00 80.12 90 SER A O 1
ATOM 753 N N . ILE A 1 91 ? -10.567 12.225 26.760 1.00 77.81 91 ILE A N 1
ATOM 754 C CA . ILE A 1 91 ? -11.856 12.637 26.191 1.00 77.81 91 ILE A CA 1
ATOM 755 C C . ILE A 1 91 ? -12.948 11.663 26.628 1.00 77.81 91 ILE A C 1
ATOM 757 O O . ILE A 1 91 ? -13.029 10.535 26.156 1.00 77.81 91 ILE A O 1
ATOM 761 N N . ARG A 1 92 ? -13.838 12.127 27.509 1.00 75.38 92 ARG A N 1
ATOM 762 C CA . ARG A 1 92 ? -14.910 11.301 28.099 1.00 75.38 92 ARG A CA 1
ATOM 763 C C . ARG A 1 92 ? -16.177 11.187 27.247 1.00 75.38 92 ARG A C 1
ATOM 765 O O . ARG A 1 92 ? -17.079 10.438 27.599 1.00 75.38 92 ARG A O 1
ATOM 772 N N . ASN A 1 93 ? -16.258 11.929 26.144 1.00 83.62 93 ASN A N 1
ATOM 773 C CA . ASN A 1 93 ? -17.454 11.989 25.297 1.00 83.62 93 ASN A CA 1
ATOM 774 C C . ASN A 1 93 ? -17.497 10.899 24.217 1.00 83.62 93 ASN A 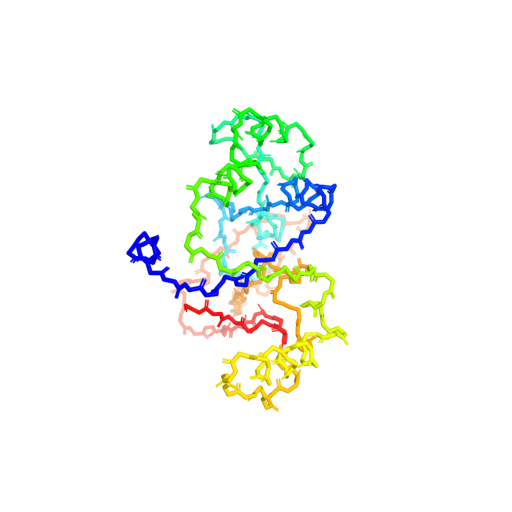C 1
ATOM 776 O O . ASN A 1 93 ? -18.406 10.890 23.389 1.00 83.62 93 ASN A O 1
ATOM 780 N N . PHE A 1 94 ? -16.529 9.987 24.203 1.00 85.88 94 PHE A N 1
ATOM 781 C CA . PHE A 1 94 ? -16.481 8.915 23.223 1.00 85.88 94 PHE A CA 1
ATOM 782 C C . PHE A 1 94 ? -16.979 7.606 23.799 1.00 85.88 94 PHE A C 1
ATOM 784 O O . PHE A 1 94 ? -16.589 7.196 24.889 1.00 85.88 94 PHE A O 1
ATOM 791 N N . GLU A 1 95 ? -17.791 6.921 23.008 1.00 88.44 95 GLU A N 1
ATOM 792 C CA . GLU A 1 95 ? -17.974 5.487 23.144 1.00 88.44 95 GLU A CA 1
ATOM 793 C C . GLU A 1 95 ? -17.010 4.811 22.171 1.00 88.44 95 GLU A C 1
ATOM 795 O O . GLU A 1 95 ? -17.079 5.040 20.964 1.00 88.44 95 GLU A O 1
ATOM 800 N N . VAL A 1 96 ? -16.064 4.029 22.687 1.00 88.62 96 VAL A N 1
ATOM 801 C CA . VAL A 1 96 ? -15.011 3.428 21.862 1.00 88.62 96 VAL A CA 1
ATOM 802 C C . VAL A 1 96 ? -15.345 1.967 21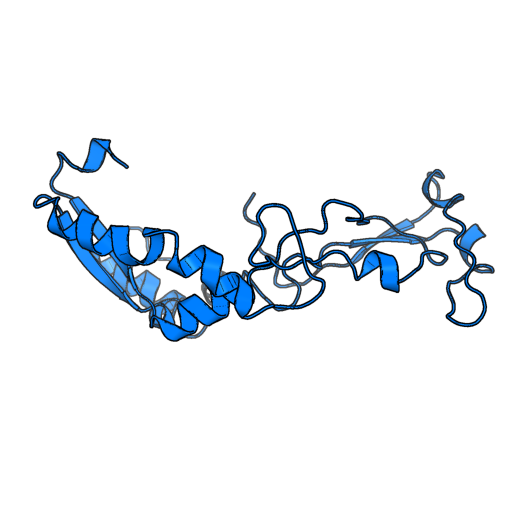.602 1.00 88.62 96 VAL A C 1
ATOM 804 O O . VAL A 1 96 ? -15.468 1.175 22.534 1.00 88.62 96 VAL A O 1
ATOM 807 N N . PHE A 1 97 ? -15.458 1.604 20.327 1.00 92.94 97 PHE A N 1
ATOM 808 C CA . PHE A 1 97 ? -15.558 0.223 19.882 1.00 92.94 97 PHE A CA 1
ATOM 809 C C . PHE A 1 97 ? -14.246 -0.186 19.222 1.00 92.94 97 PHE A C 1
ATOM 811 O O . PHE A 1 97 ? -13.841 0.390 18.213 1.00 92.94 97 PHE A O 1
ATOM 818 N N . TYR A 1 98 ? -13.576 -1.173 19.802 1.00 93.12 98 TYR A N 1
ATOM 819 C CA . TYR A 1 98 ? -12.306 -1.664 19.291 1.00 93.12 98 TYR A CA 1
ATOM 820 C C . TYR A 1 98 ? -12.531 -2.732 18.224 1.00 93.12 98 TYR A C 1
ATOM 822 O O . TYR A 1 98 ? -13.393 -3.596 18.377 1.00 93.12 98 TYR A O 1
ATOM 830 N N . ILE A 1 99 ? -11.727 -2.685 17.167 1.00 96.69 99 ILE A N 1
ATOM 831 C CA . ILE A 1 99 ? -11.670 -3.721 16.139 1.00 96.69 99 ILE A CA 1
ATOM 832 C C . ILE A 1 99 ? -10.224 -4.153 15.940 1.00 96.69 99 ILE A C 1
ATOM 834 O O . ILE A 1 99 ? -9.338 -3.313 15.799 1.00 96.69 99 ILE A O 1
ATOM 838 N N . ASP A 1 100 ? -9.981 -5.458 15.953 1.00 95.69 100 ASP A N 1
ATOM 839 C CA . ASP A 1 100 ? -8.659 -6.004 15.672 1.00 95.69 100 ASP A CA 1
ATOM 840 C C . ASP A 1 100 ? -8.358 -5.917 14.167 1.00 95.69 100 ASP A C 1
ATOM 842 O O . ASP A 1 100 ? -9.226 -6.169 13.332 1.00 95.69 100 ASP A O 1
ATOM 846 N N . MET A 1 101 ? -7.120 -5.579 13.809 1.00 93.56 101 MET A N 1
ATOM 847 C CA . MET A 1 101 ? -6.618 -5.617 12.435 1.00 93.56 101 MET A CA 1
ATOM 848 C C . MET A 1 101 ? -6.882 -6.957 11.739 1.00 93.56 101 MET A C 1
ATOM 850 O O . MET A 1 101 ? -7.105 -6.975 10.529 1.00 93.56 101 MET A O 1
ATOM 854 N N . GLU A 1 102 ? -6.877 -8.071 12.472 1.00 94.19 102 GLU A N 1
ATOM 855 C CA . GLU A 1 102 ? -7.206 -9.389 11.926 1.00 94.19 102 GLU A CA 1
ATOM 856 C C . GLU A 1 102 ? -8.637 -9.463 11.363 1.00 94.19 102 GLU A C 1
ATOM 858 O O . GLU A 1 102 ? -8.865 -10.186 10.394 1.00 94.19 102 GLU A O 1
ATOM 863 N N . GLU A 1 103 ? -9.585 -8.688 11.899 1.00 96.56 103 GLU A N 1
ATOM 864 C CA . GLU A 1 103 ? -10.988 -8.684 11.454 1.00 96.56 103 GLU A CA 1
ATOM 865 C C . GLU A 1 103 ? -11.182 -7.984 10.104 1.00 96.56 103 GLU A C 1
ATOM 867 O O . GLU A 1 103 ? -12.148 -8.259 9.396 1.00 96.56 103 GLU A O 1
ATOM 872 N N . ILE A 1 104 ? -10.250 -7.115 9.708 1.00 93.75 104 ILE A N 1
ATOM 873 C CA . ILE A 1 104 ? -10.291 -6.406 8.420 1.00 93.75 104 ILE A CA 1
ATOM 874 C C . ILE A 1 104 ? -9.311 -6.980 7.391 1.00 93.75 104 ILE A C 1
ATOM 876 O O . ILE A 1 104 ? -9.018 -6.342 6.381 1.00 93.75 104 ILE A O 1
ATOM 880 N N . LYS A 1 105 ? -8.785 -8.186 7.629 1.00 91.81 105 LYS A N 1
ATOM 881 C CA . LYS A 1 105 ? -8.006 -8.921 6.626 1.00 91.81 105 LYS A CA 1
ATOM 882 C C . LYS A 1 105 ? -8.913 -9.548 5.565 1.00 91.81 105 LYS A C 1
ATOM 884 O O . LYS A 1 105 ? -10.056 -9.871 5.886 1.00 91.81 105 LYS A O 1
ATOM 889 N N . PRO A 1 106 ? -8.394 -9.825 4.352 1.00 91.56 106 PRO A N 1
ATOM 890 C CA . PRO A 1 106 ? -9.154 -10.380 3.229 1.00 91.56 106 PRO A CA 1
ATOM 891 C C . PRO A 1 106 ? -10.177 -11.466 3.577 1.00 91.56 106 PRO A C 1
ATOM 893 O O . PRO A 1 106 ? -11.321 -11.390 3.155 1.00 91.56 106 PRO A O 1
ATOM 896 N N . ALA A 1 107 ? -9.793 -12.444 4.404 1.00 94.12 107 ALA A N 1
ATOM 897 C CA . ALA A 1 107 ? -10.646 -13.581 4.753 1.00 94.12 107 ALA A CA 1
ATOM 898 C C . ALA A 1 107 ? -11.877 -13.229 5.613 1.00 94.12 107 ALA A C 1
ATOM 900 O O . ALA A 1 107 ? -12.787 -14.045 5.713 1.00 94.12 107 ALA A O 1
ATOM 901 N N . LYS A 1 108 ? -11.887 -12.060 6.265 1.00 96.56 108 LYS A N 1
ATOM 902 C CA . LYS A 1 108 ? -12.941 -11.629 7.201 1.00 96.56 108 LYS A CA 1
ATOM 903 C C . LYS A 1 108 ? -13.562 -10.280 6.844 1.00 96.56 108 LYS A C 1
ATOM 905 O O . LYS A 1 108 ? -14.695 -10.013 7.225 1.00 96.56 108 LYS A O 1
ATOM 910 N N . ALA A 1 109 ? -12.850 -9.435 6.099 1.00 95.31 109 ALA A N 1
ATOM 911 C CA . ALA A 1 109 ? -13.181 -8.026 5.916 1.00 95.31 109 ALA A CA 1
ATOM 912 C C . ALA A 1 109 ? -14.616 -7.779 5.429 1.00 95.31 109 ALA A C 1
ATOM 914 O O . ALA A 1 109 ? -15.274 -6.871 5.930 1.00 95.31 109 ALA A O 1
ATOM 915 N N . PHE A 1 110 ? -15.123 -8.576 4.483 1.00 96.62 110 PHE A N 1
ATOM 916 C CA . PHE A 1 110 ? -16.489 -8.403 3.981 1.00 96.62 110 PHE A CA 1
ATOM 917 C C . PHE A 1 110 ? -17.548 -8.656 5.064 1.00 96.62 110 PHE A C 1
ATOM 919 O O . PHE A 1 110 ? -18.441 -7.826 5.261 1.00 96.62 110 PHE A O 1
ATOM 926 N N . ASP A 1 111 ? -17.427 -9.777 5.775 1.00 97.62 111 ASP A N 1
ATOM 927 C CA . ASP A 1 111 ? -18.375 -10.181 6.816 1.00 97.62 111 ASP A CA 1
ATOM 928 C C . ASP A 1 111 ? -18.297 -9.212 8.003 1.00 97.62 111 ASP A C 1
ATOM 930 O O . ASP A 1 111 ? -19.316 -8.676 8.437 1.00 97.62 111 ASP A O 1
ATOM 934 N N . THR A 1 112 ? -17.082 -8.844 8.417 1.00 97.81 112 THR A N 1
ATOM 935 C CA . THR A 1 112 ? -16.835 -7.809 9.428 1.00 97.81 112 THR A CA 1
ATOM 936 C C . THR A 1 112 ? -17.504 -6.483 9.066 1.00 97.81 112 THR A C 1
ATOM 938 O O . THR A 1 112 ? -18.146 -5.854 9.906 1.00 97.81 112 THR A O 1
ATOM 941 N N . MET A 1 113 ? -17.405 -6.035 7.811 1.00 97.06 113 MET A N 1
ATOM 942 C CA . MET A 1 113 ? -18.046 -4.790 7.376 1.00 97.06 113 MET A CA 1
ATOM 943 C C . MET A 1 113 ? -19.576 -4.908 7.324 1.00 97.06 113 MET A C 1
ATOM 945 O O . MET A 1 113 ? -20.265 -3.921 7.5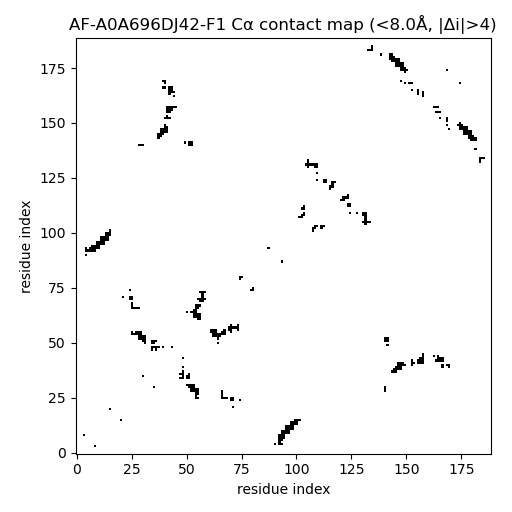91 1.00 97.06 113 MET A O 1
ATOM 949 N N . CYS A 1 114 ? -20.127 -6.096 7.054 1.00 97.88 114 CYS A N 1
ATOM 950 C CA . CYS A 1 114 ? -21.561 -6.364 7.204 1.00 97.88 114 CYS A CA 1
ATOM 951 C C . CYS A 1 114 ? -22.011 -6.283 8.670 1.00 97.88 114 CYS A C 1
ATOM 953 O O . CYS A 1 114 ? -23.056 -5.688 8.957 1.00 97.88 114 CYS A O 1
ATOM 955 N N . ASP A 1 115 ? -21.226 -6.830 9.592 1.00 97.88 115 ASP A N 1
ATOM 956 C CA . ASP A 1 115 ? -21.516 -6.807 11.027 1.00 97.88 115 ASP A CA 1
ATOM 957 C C . ASP A 1 115 ? -21.443 -5.392 11.598 1.00 97.88 115 ASP A C 1
ATOM 959 O O . ASP A 1 115 ? -22.348 -4.956 12.315 1.00 97.88 115 ASP A O 1
ATOM 963 N N . LEU A 1 116 ? -20.422 -4.624 11.212 1.00 97.38 116 LEU A N 1
ATOM 964 C CA . LEU A 1 116 ? -20.310 -3.210 11.565 1.00 97.38 116 LEU A CA 1
ATOM 965 C C . LEU A 1 116 ? -21.480 -2.395 10.989 1.00 97.38 116 LEU A C 1
ATOM 967 O O . LEU A 1 116 ? -22.018 -1.537 11.690 1.00 97.38 116 LEU A O 1
ATOM 971 N N . ALA A 1 117 ? -21.918 -2.684 9.757 1.00 97.31 117 ALA A N 1
ATOM 972 C CA . ALA A 1 117 ? -23.068 -2.024 9.135 1.00 97.31 117 ALA A CA 1
ATOM 973 C C . ALA A 1 117 ? -24.361 -2.278 9.917 1.00 97.31 117 ALA A C 1
ATOM 975 O O . ALA A 1 117 ? -25.104 -1.339 10.199 1.00 97.31 117 ALA A O 1
ATOM 976 N N . ASN A 1 118 ? -24.600 -3.528 10.329 1.00 97.12 118 ASN A N 1
ATOM 977 C CA . ASN A 1 118 ? -25.721 -3.874 11.206 1.00 97.12 118 ASN A CA 1
ATOM 978 C C . ASN A 1 118 ? -25.635 -3.130 12.545 1.00 97.12 118 ASN A C 1
ATOM 980 O O . ASN A 1 118 ? -26.631 -2.589 13.018 1.00 97.12 118 ASN A O 1
ATOM 984 N N . LYS A 1 119 ? -24.443 -3.100 13.148 1.00 96.00 119 LYS A N 1
ATOM 985 C CA . LYS A 1 119 ? -24.216 -2.520 14.474 1.00 96.00 119 LYS A CA 1
ATOM 986 C C . LYS A 1 119 ? -24.399 -1.005 14.506 1.00 96.00 119 LYS A C 1
ATOM 988 O O . LYS A 1 119 ? -24.956 -0.480 15.465 1.00 96.00 119 LYS A O 1
ATOM 993 N N . PHE A 1 120 ? -23.908 -0.307 13.486 1.00 94.94 120 PHE A N 1
ATOM 994 C CA . PHE A 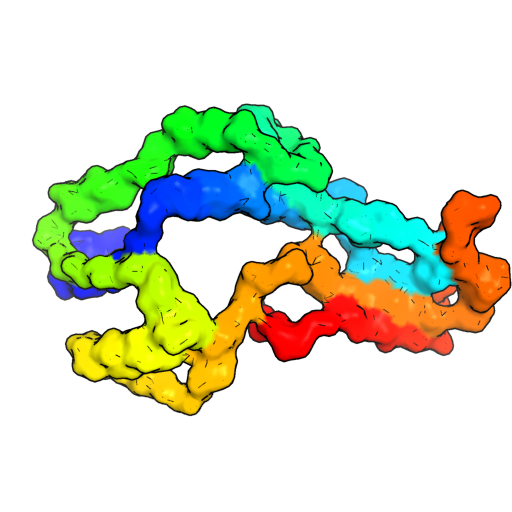1 120 ? -23.852 1.157 13.457 1.00 94.94 120 PHE A CA 1
ATOM 995 C C . PHE A 1 120 ? -24.849 1.797 12.483 1.00 94.94 120 PHE A C 1
ATOM 997 O O . PHE A 1 120 ? -24.891 3.019 12.368 1.00 94.94 120 PHE A O 1
ATOM 1004 N N . GLY A 1 121 ? -25.664 0.994 11.795 1.00 95.12 121 GLY A N 1
ATOM 1005 C CA . GLY A 1 121 ? -26.756 1.470 10.946 1.00 95.12 121 GLY A CA 1
ATOM 1006 C C . GLY A 1 121 ? -26.318 2.096 9.620 1.00 95.12 121 GLY A C 1
ATOM 1007 O O . GLY A 1 121 ? -27.080 2.867 9.039 1.00 95.12 121 GLY A O 1
ATOM 1008 N N . PHE A 1 122 ? -25.111 1.797 9.127 1.00 94.38 122 PHE A N 1
ATOM 1009 C CA . PHE A 1 122 ? -24.677 2.232 7.795 1.00 94.38 122 PHE A CA 1
ATOM 1010 C C . PHE A 1 122 ? -24.994 1.188 6.714 1.00 94.38 122 PHE A C 1
ATOM 1012 O O . PHE A 1 122 ? -25.374 0.053 6.996 1.00 94.38 122 PHE A O 1
ATOM 1019 N N . LYS A 1 123 ? -24.875 1.579 5.439 1.00 97.25 123 LYS A N 1
ATOM 1020 C CA . LYS A 1 123 ? -25.199 0.709 4.300 1.00 97.25 123 LYS A CA 1
ATOM 1021 C C . LYS A 1 123 ? -24.244 -0.489 4.240 1.00 97.25 123 LYS A C 1
ATOM 1023 O O . LYS A 1 123 ? -23.030 -0.308 4.216 1.00 97.25 123 LYS A O 1
ATOM 1028 N N . LYS A 1 124 ? -24.801 -1.699 4.139 1.00 97.31 124 LYS A N 1
ATOM 1029 C CA . LYS A 1 124 ? -24.013 -2.928 3.976 1.00 97.31 124 LYS A CA 1
ATOM 1030 C C . LYS A 1 124 ? -23.172 -2.903 2.696 1.00 97.31 124 LYS A C 1
ATOM 1032 O O . LYS A 1 124 ? -23.665 -2.431 1.662 1.00 97.31 124 LYS A O 1
ATOM 1037 N N . PRO A 1 125 ? -21.942 -3.442 2.737 1.00 95.81 125 PRO A N 1
ATOM 1038 C CA . PRO A 1 125 ? -21.170 -3.666 1.526 1.00 95.81 125 PRO A CA 1
ATOM 1039 C C . PRO A 1 125 ? -21.875 -4.690 0.625 1.00 95.81 125 PRO A C 1
ATOM 1041 O O . PRO A 1 125 ? -22.615 -5.553 1.091 1.00 95.81 125 PRO A O 1
ATOM 1044 N N . THR A 1 126 ? -21.651 -4.578 -0.683 1.00 96.38 126 THR A N 1
ATOM 1045 C CA . THR A 1 126 ? -22.216 -5.498 -1.693 1.00 96.38 126 THR A CA 1
ATOM 1046 C C . THR A 1 126 ? -21.142 -6.119 -2.579 1.00 96.38 126 THR A C 1
ATOM 1048 O O . THR A 1 126 ? -21.316 -7.235 -3.058 1.00 96.38 126 THR A O 1
ATOM 1051 N N . ASP A 1 127 ? -20.006 -5.442 -2.747 1.00 93.81 127 ASP A N 1
ATOM 1052 C CA . ASP A 1 127 ? -18.867 -5.950 -3.502 1.00 93.81 127 ASP A CA 1
ATOM 1053 C C . ASP A 1 127 ? -17.928 -6.757 -2.601 1.00 93.81 127 ASP A C 1
ATOM 1055 O O . ASP A 1 127 ? -17.000 -6.220 -2.004 1.00 93.81 127 ASP A O 1
ATOM 1059 N N . LYS A 1 128 ? -18.175 -8.064 -2.492 1.00 93.50 128 LYS A N 1
ATOM 1060 C CA . LYS A 1 128 ? -17.341 -8.960 -1.682 1.00 93.50 128 LYS A CA 1
ATOM 1061 C C . LYS A 1 128 ? -15.886 -9.016 -2.154 1.00 93.50 128 LYS A C 1
ATOM 1063 O O . LYS A 1 128 ? -14.985 -8.982 -1.319 1.00 93.50 128 LYS A O 1
ATOM 1068 N N . LYS A 1 129 ? -15.652 -9.022 -3.469 1.00 89.75 129 LYS A N 1
ATOM 1069 C CA . LYS A 1 129 ? -14.300 -9.128 -4.039 1.00 89.75 129 LYS A CA 1
ATOM 1070 C C . LYS A 1 129 ? -13.431 -7.934 -3.669 1.00 89.75 129 LYS A C 1
ATOM 1072 O O . LYS A 1 129 ? -12.248 -8.116 -3.407 1.00 89.75 129 LYS A O 1
ATOM 1077 N N . PHE A 1 130 ? -14.014 -6.737 -3.614 1.00 88.81 130 PHE A N 1
ATOM 1078 C CA . PHE A 1 130 ? -13.301 -5.546 -3.162 1.00 88.81 130 PHE A CA 1
ATOM 1079 C C . PHE A 1 130 ? -12.748 -5.714 -1.734 1.00 88.81 130 PHE A C 1
ATOM 1081 O O . PHE A 1 130 ? -11.572 -5.445 -1.499 1.00 88.81 130 PHE A O 1
ATOM 1088 N N . PHE A 1 131 ? -13.558 -6.211 -0.791 1.00 90.06 131 PHE A N 1
ATOM 1089 C CA . PHE A 1 131 ? -13.131 -6.392 0.606 1.00 90.06 131 PHE A CA 1
ATOM 1090 C C . PHE A 1 131 ? -12.192 -7.590 0.807 1.00 90.06 131 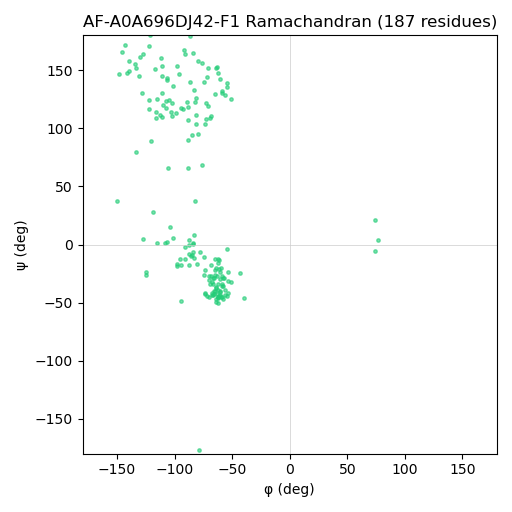PHE A C 1
ATOM 1092 O O . PHE A 1 131 ? -11.378 -7.578 1.725 1.00 90.06 131 PHE A O 1
ATOM 1099 N N . GLU A 1 132 ? -12.263 -8.603 -0.056 1.00 89.31 132 GLU A N 1
ATOM 1100 C CA . GLU A 1 132 ? -11.296 -9.711 -0.092 1.00 89.31 132 GLU A CA 1
ATOM 1101 C C . GLU A 1 132 ? -9.969 -9.320 -0.778 1.00 89.31 132 GLU A C 1
ATOM 1103 O O . GLU A 1 132 ? -9.009 -10.092 -0.780 1.00 89.31 132 GLU A O 1
ATOM 1108 N N . GLY A 1 133 ? -9.888 -8.123 -1.363 1.00 84.25 133 GLY A N 1
ATOM 1109 C CA . GLY A 1 133 ? -8.687 -7.615 -2.012 1.00 84.25 133 GLY A CA 1
ATOM 1110 C C . GLY A 1 133 ? -7.571 -7.244 -1.029 1.00 84.25 133 GLY A C 1
ATOM 1111 O O . GLY A 1 133 ? -7.804 -6.826 0.105 1.00 84.25 133 GLY A O 1
ATOM 1112 N N . VAL A 1 134 ? -6.321 -7.341 -1.492 1.00 80.31 134 VAL A N 1
ATOM 1113 C CA . VAL A 1 134 ? -5.146 -6.822 -0.775 1.00 80.31 134 VAL A CA 1
ATOM 1114 C C . VAL A 1 134 ? -4.716 -5.515 -1.426 1.00 80.31 134 VAL A C 1
ATOM 1116 O O . VAL A 1 134 ? -4.188 -5.525 -2.533 1.00 80.31 134 VAL A O 1
ATOM 1119 N N . MET A 1 135 ? -4.907 -4.395 -0.725 1.00 70.69 135 MET A N 1
ATOM 1120 C CA . MET A 1 135 ? -4.543 -3.071 -1.252 1.00 70.69 135 MET A CA 1
ATOM 1121 C C . MET A 1 135 ? -3.028 -2.832 -1.259 1.00 70.69 135 MET A C 1
ATOM 1123 O O . MET A 1 135 ? -2.466 -2.329 -2.224 1.00 70.69 135 MET A O 1
ATOM 1127 N N . ASN A 1 136 ? -2.353 -3.240 -0.182 1.00 75.19 136 ASN A N 1
ATOM 1128 C CA . ASN A 1 136 ? -0.916 -3.052 0.012 1.00 75.19 136 ASN A CA 1
ATOM 1129 C C . ASN A 1 136 ? -0.181 -4.382 -0.184 1.00 75.19 136 ASN A C 1
ATOM 1131 O O . ASN A 1 136 ? 0.335 -4.960 0.772 1.00 75.19 136 ASN A O 1
ATOM 1135 N N . GLY A 1 137 ? -0.215 -4.896 -1.414 1.00 76.69 137 GLY A N 1
ATOM 1136 C CA . GLY A 1 137 ? 0.479 -6.130 -1.789 1.00 76.69 137 GLY A CA 1
ATOM 1137 C C . GLY A 1 137 ? 1.979 -5.930 -2.027 1.00 76.69 137 GLY A C 1
ATOM 1138 O O . GLY A 1 137 ? 2.507 -4.824 -1.916 1.00 76.69 137 GLY A O 1
ATOM 1139 N N . ASP A 1 138 ? 2.665 -6.998 -2.430 1.00 79.69 138 ASP A N 1
ATOM 1140 C CA . ASP A 1 138 ? 4.127 -7.017 -2.614 1.00 79.69 138 ASP A CA 1
ATOM 1141 C C . ASP A 1 138 ? 4.637 -5.958 -3.612 1.00 79.69 138 ASP A C 1
ATOM 1143 O O . ASP A 1 138 ? 5.743 -5.417 -3.487 1.00 79.69 138 ASP A O 1
ATOM 1147 N N . PHE A 1 139 ? 3.790 -5.599 -4.579 1.00 81.94 139 PHE A N 1
ATOM 1148 C CA . PHE A 1 139 ? 4.082 -4.610 -5.612 1.00 81.94 139 PHE A CA 1
ATOM 1149 C C . PHE A 1 139 ? 3.760 -3.161 -5.225 1.00 81.94 139 PHE A C 1
ATOM 1151 O O . PHE A 1 139 ? 4.015 -2.273 -6.040 1.00 81.94 139 PHE A O 1
ATOM 1158 N N . LEU A 1 140 ? 3.245 -2.889 -4.016 1.00 81.62 140 LEU A N 1
ATOM 1159 C CA . LEU A 1 140 ? 2.970 -1.525 -3.542 1.00 81.62 140 LEU A CA 1
ATOM 1160 C C . LEU A 1 140 ? 4.210 -0.650 -3.734 1.00 81.62 140 LEU A C 1
ATOM 1162 O O . LEU A 1 140 ? 5.271 -1.024 -3.262 1.00 81.62 140 LEU A O 1
ATOM 1166 N N . GLY A 1 141 ? 4.117 0.483 -4.428 1.00 81.00 141 GLY A N 1
ATOM 1167 C CA . GLY A 1 141 ? 5.260 1.371 -4.695 1.00 81.00 141 GLY A CA 1
ATOM 1168 C C . GLY A 1 141 ? 6.268 0.867 -5.740 1.00 81.00 141 GLY A C 1
ATOM 1169 O O . GLY A 1 141 ? 7.168 1.622 -6.100 1.00 81.00 141 GLY A O 1
ATOM 1170 N N . ILE A 1 142 ? 6.122 -0.362 -6.256 1.00 85.31 142 ILE A N 1
ATOM 1171 C CA . ILE A 1 142 ? 6.865 -0.870 -7.429 1.00 85.31 142 ILE A CA 1
ATOM 1172 C C . ILE A 1 142 ? 6.045 -0.671 -8.694 1.00 85.31 142 ILE A C 1
ATOM 1174 O O . ILE A 1 142 ? 6.559 -0.141 -9.664 1.00 85.31 142 ILE A O 1
ATOM 1178 N N . LEU A 1 143 ? 4.777 -1.065 -8.689 1.00 87.56 143 LEU A N 1
ATOM 1179 C CA . LEU A 1 143 ? 3.879 -0.870 -9.824 1.00 87.56 143 LEU A CA 1
ATOM 1180 C C . LEU A 1 143 ? 3.017 0.388 -9.613 1.00 87.56 143 LEU A C 1
ATOM 1182 O O . LEU A 1 143 ? 2.787 0.755 -8.457 1.00 87.56 143 LEU A O 1
ATOM 1186 N N . PRO A 1 144 ? 2.543 1.035 -10.695 1.00 89.00 144 PRO A N 1
ATOM 1187 C CA . PRO A 1 144 ? 2.716 0.653 -12.103 1.00 89.00 144 PRO A CA 1
ATOM 1188 C C . PRO A 1 144 ? 4.039 1.129 -12.734 1.00 89.00 144 PRO A C 1
ATOM 1190 O O . PRO A 1 144 ? 4.711 2.026 -12.221 1.00 89.00 144 PRO A O 1
ATOM 1193 N N . PHE A 1 145 ? 4.375 0.543 -13.886 1.00 91.56 145 PHE A N 1
ATOM 1194 C CA . PHE A 1 145 ? 5.398 1.038 -14.810 1.00 91.56 145 PHE A CA 1
ATOM 1195 C C . PHE A 1 145 ? 4.866 1.103 -16.246 1.00 91.56 145 PHE A C 1
ATOM 1197 O O . PHE A 1 145 ? 3.920 0.400 -16.591 1.00 91.56 145 PHE A O 1
ATOM 1204 N N . THR A 1 146 ? 5.524 1.877 -17.103 1.00 93.94 146 THR A N 1
ATOM 1205 C CA . THR A 1 146 ? 5.246 1.950 -18.538 1.00 93.94 146 THR A CA 1
ATOM 1206 C C . THR A 1 146 ? 6.501 1.590 -19.323 1.00 93.94 146 THR A C 1
ATOM 1208 O O . THR A 1 146 ? 7.502 2.304 -19.269 1.00 93.94 146 THR A O 1
ATOM 1211 N N . LEU A 1 147 ? 6.430 0.498 -20.080 1.00 95.19 147 LEU A N 1
ATOM 1212 C CA . LEU A 1 147 ? 7.423 0.142 -21.085 1.00 95.19 147 LEU A CA 1
ATOM 1213 C C . LEU A 1 147 ? 7.035 0.802 -22.412 1.00 95.19 147 LEU A C 1
ATOM 1215 O O . LEU A 1 147 ? 5.984 0.509 -22.975 1.00 95.19 147 LEU A O 1
ATOM 1219 N N . TYR A 1 148 ? 7.892 1.675 -22.917 1.00 96.31 148 TYR A N 1
ATOM 1220 C CA . TYR A 1 148 ? 7.822 2.211 -24.264 1.00 96.31 148 TYR A CA 1
ATOM 1221 C C . TYR A 1 148 ? 8.601 1.307 -25.220 1.00 96.31 148 TYR A C 1
ATOM 1223 O O . TYR A 1 148 ? 9.790 1.048 -25.024 1.00 96.31 148 TYR A O 1
ATOM 1231 N N . ILE A 1 149 ? 7.920 0.807 -26.244 1.00 94.75 149 ILE A N 1
ATOM 1232 C CA . ILE A 1 149 ? 8.482 -0.084 -27.254 1.00 94.75 149 ILE A CA 1
ATOM 1233 C C . ILE A 1 149 ? 8.639 0.686 -28.553 1.00 94.75 149 ILE A C 1
ATOM 1235 O O . ILE A 1 149 ? 7.661 1.187 -29.108 1.00 94.75 149 ILE A O 1
ATOM 1239 N N . HIS A 1 150 ? 9.863 0.704 -29.067 1.00 96.00 150 HIS A N 1
ATOM 1240 C CA . HIS A 1 150 ? 10.191 1.318 -30.340 1.00 96.00 150 HIS A CA 1
ATOM 1241 C C . HIS A 1 150 ? 11.227 0.472 -31.093 1.00 96.00 150 HIS A C 1
ATOM 1243 O O . HIS A 1 150 ? 12.093 -0.164 -30.490 1.00 96.00 150 HIS A O 1
ATOM 1249 N N . SER A 1 151 ? 11.165 0.470 -32.427 1.00 93.12 151 SER A N 1
ATOM 1250 C CA . SER A 1 151 ? 12.038 -0.347 -33.289 1.00 93.12 151 SER A CA 1
ATOM 1251 C C . SER A 1 151 ? 13.534 -0.059 -33.087 1.00 93.12 151 SER A C 1
ATOM 1253 O O . SER A 1 151 ? 14.342 -0.982 -33.078 1.00 93.12 151 SER A O 1
ATOM 1255 N N . LYS A 1 152 ? 13.893 1.208 -32.834 1.00 91.31 152 LYS A N 1
ATOM 1256 C CA . LYS A 1 152 ? 15.258 1.668 -32.478 1.00 91.31 152 LYS A CA 1
ATOM 1257 C C . LYS A 1 152 ? 15.886 0.936 -31.281 1.00 91.31 152 LYS A C 1
ATOM 1259 O O . LYS A 1 152 ? 17.113 0.914 -31.165 1.00 91.31 152 LYS A O 1
ATOM 1264 N N . ASP A 1 153 ? 15.075 0.355 -30.398 1.00 91.44 153 ASP A N 1
ATOM 1265 C CA . ASP A 1 153 ? 15.570 -0.280 -29.176 1.00 91.44 153 ASP A CA 1
ATOM 1266 C C . ASP A 1 153 ? 15.871 -1.778 -29.356 1.00 91.44 153 ASP A C 1
ATOM 1268 O O . ASP A 1 153 ? 16.531 -2.363 -28.500 1.00 91.44 153 ASP A O 1
ATOM 1272 N N . ILE A 1 154 ? 15.434 -2.399 -30.463 1.00 88.69 154 ILE A N 1
ATOM 1273 C CA . ILE A 1 154 ? 15.543 -3.854 -30.701 1.00 88.69 154 ILE A CA 1
ATOM 1274 C C . ILE A 1 154 ? 17.001 -4.328 -30.696 1.00 88.69 154 ILE A C 1
ATOM 1276 O O . ILE A 1 154 ? 17.313 -5.363 -30.112 1.00 88.69 154 ILE A O 1
ATOM 1280 N N . ASP A 1 155 ? 17.906 -3.554 -31.292 1.00 88.31 155 ASP A N 1
ATOM 1281 C CA . ASP A 1 155 ? 19.332 -3.903 -31.347 1.00 88.31 155 ASP A CA 1
ATOM 1282 C C . ASP A 1 155 ? 20.103 -3.470 -30.087 1.00 88.31 155 ASP A C 1
ATOM 1284 O O . ASP A 1 155 ? 21.263 -3.840 -29.899 1.00 88.31 155 ASP A O 1
ATOM 1288 N N . ASN A 1 156 ? 19.457 -2.697 -29.209 1.00 87.06 156 ASN A N 1
ATOM 1289 C CA . ASN A 1 156 ? 20.052 -2.081 -28.023 1.00 87.06 156 ASN A CA 1
ATOM 1290 C C . ASN A 1 156 ? 19.384 -2.561 -26.727 1.00 87.06 156 ASN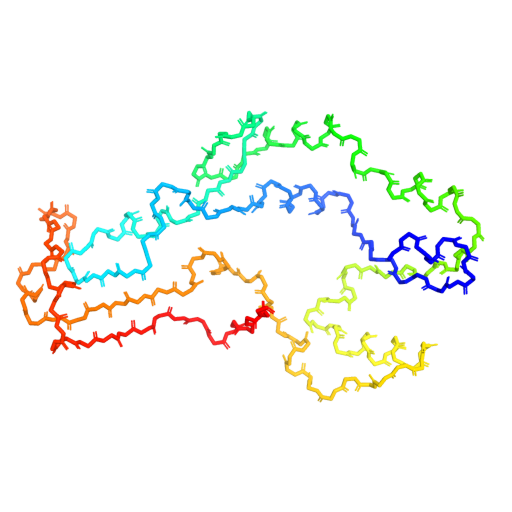 A C 1
ATOM 1292 O O . ASN A 1 156 ? 19.357 -1.826 -25.741 1.00 87.06 156 ASN A O 1
ATOM 1296 N N . VAL A 1 157 ? 18.829 -3.777 -26.720 1.00 89.50 157 VAL A N 1
ATOM 1297 C CA . VAL A 1 157 ? 18.196 -4.347 -25.525 1.00 89.50 157 VAL A CA 1
ATOM 1298 C C . VAL A 1 157 ? 19.213 -4.424 -24.391 1.00 89.50 157 VAL A C 1
ATOM 1300 O O . VAL A 1 157 ? 20.324 -4.941 -24.559 1.00 89.50 157 VAL A O 1
ATOM 1303 N N . TYR A 1 158 ? 18.815 -3.928 -23.222 1.00 89.38 158 TYR A N 1
ATOM 1304 C CA . TYR A 1 158 ? 19.645 -3.961 -22.035 1.00 89.38 158 TYR A CA 1
ATOM 1305 C C . TYR A 1 158 ? 20.059 -5.399 -21.721 1.00 89.38 158 TYR A C 1
ATOM 1307 O O . TYR A 1 158 ? 19.234 -6.307 -21.599 1.00 89.38 158 TYR A O 1
ATOM 1315 N N . SER A 1 159 ? 21.359 -5.601 -21.533 1.00 85.25 159 SER A N 1
ATOM 1316 C CA . SER A 1 159 ? 21.900 -6.844 -21.000 1.00 85.25 159 SER A CA 1
ATOM 1317 C C . SER A 1 159 ? 23.031 -6.533 -20.031 1.00 85.25 159 SER A C 1
ATOM 1319 O O . SER A 1 159 ? 23.773 -5.568 -20.211 1.00 85.25 159 SER A O 1
ATOM 1321 N N . LEU A 1 160 ? 23.216 -7.395 -19.029 1.00 75.44 160 LEU A N 1
ATOM 1322 C CA . LEU A 1 160 ? 24.289 -7.244 -18.038 1.00 75.44 160 LEU A CA 1
ATOM 1323 C C . LEU A 1 160 ? 25.696 -7.245 -18.669 1.00 75.44 160 LEU A C 1
ATOM 1325 O O . LEU A 1 160 ? 26.639 -6.761 -18.056 1.00 75.44 160 LEU A O 1
ATOM 1329 N N . MET A 1 161 ? 25.839 -7.773 -19.891 1.00 75.19 161 MET A N 1
ATOM 1330 C CA . MET A 1 161 ? 27.106 -7.831 -20.632 1.00 75.19 161 MET A CA 1
ATOM 1331 C C . MET A 1 161 ? 27.305 -6.658 -21.608 1.00 75.19 161 MET A C 1
ATOM 1333 O O . MET A 1 161 ? 28.429 -6.418 -22.043 1.00 75.19 161 MET A O 1
ATOM 1337 N N . LYS A 1 162 ? 26.240 -5.925 -21.965 1.00 67.62 162 LYS A N 1
ATOM 1338 C CA . LYS A 1 162 ? 26.271 -4.741 -22.840 1.00 67.62 162 LYS A CA 1
ATOM 1339 C C . LYS A 1 162 ? 25.434 -3.632 -22.203 1.00 67.62 162 LYS A C 1
ATOM 1341 O O . LYS A 1 162 ? 24.277 -3.421 -22.553 1.00 67.62 162 LYS A O 1
ATOM 1346 N N . SER A 1 163 ? 26.024 -2.949 -21.227 1.00 63.91 163 SER A N 1
ATOM 1347 C CA . SER A 1 163 ? 25.356 -1.945 -20.395 1.00 63.91 163 SER A CA 1
ATOM 1348 C C . SER A 1 163 ? 25.412 -0.542 -21.017 1.00 63.91 163 SER A C 1
ATOM 1350 O O . SER A 1 163 ? 26.073 0.351 -20.481 1.00 63.91 163 SER A O 1
ATOM 1352 N N . TYR A 1 164 ? 24.752 -0.341 -22.157 1.00 78.06 164 TYR A N 1
ATOM 1353 C CA . TYR A 1 164 ? 24.565 0.992 -22.735 1.00 78.06 164 TYR A CA 1
ATOM 1354 C C . TYR A 1 164 ? 23.078 1.342 -22.773 1.00 78.06 164 TYR A C 1
ATOM 1356 O O . TYR A 1 164 ? 22.311 0.705 -23.488 1.00 78.06 164 TYR A O 1
ATOM 1364 N N . GLU A 1 165 ? 22.678 2.352 -21.998 1.00 86.00 165 GLU A N 1
ATOM 1365 C CA . GLU A 1 165 ? 21.315 2.886 -22.046 1.00 86.00 165 GLU A CA 1
ATOM 1366 C C . GLU A 1 165 ? 21.175 3.866 -23.213 1.00 86.00 165 GLU A C 1
ATOM 1368 O O . GLU A 1 165 ? 21.910 4.853 -23.300 1.00 86.00 165 GLU A O 1
ATOM 1373 N N . ASN A 1 166 ? 20.181 3.638 -24.071 1.00 90.19 166 ASN A N 1
ATOM 1374 C CA . ASN A 1 166 ? 19.803 4.539 -25.150 1.00 90.19 166 ASN A CA 1
ATOM 1375 C C . ASN A 1 166 ? 18.342 4.979 -24.991 1.00 90.19 166 ASN A C 1
ATOM 1377 O O . ASN A 1 166 ? 17.415 4.405 -25.553 1.00 90.19 166 ASN A O 1
ATOM 1381 N N . LEU A 1 167 ? 18.134 6.064 -24.253 1.00 92.12 167 LEU A N 1
ATOM 1382 C CA . LEU A 1 167 ? 16.795 6.582 -23.960 1.00 92.12 167 LEU A CA 1
ATOM 1383 C C . LEU A 1 167 ? 16.215 7.464 -25.078 1.00 92.12 167 LEU A C 1
ATOM 1385 O O . LEU A 1 167 ? 15.198 8.123 -24.869 1.00 92.12 167 LEU A O 1
ATOM 1389 N N . SER A 1 168 ? 16.865 7.540 -26.244 1.00 93.06 168 SER A N 1
ATOM 1390 C CA . SER A 1 168 ? 16.453 8.461 -27.313 1.00 93.06 168 SER A CA 1
ATOM 1391 C C . SER A 1 168 ? 15.049 8.168 -27.838 1.00 93.06 168 SER A C 1
ATOM 1393 O O . SER A 1 168 ? 14.321 9.119 -28.123 1.00 93.06 168 SER A O 1
ATOM 1395 N N . SER A 1 169 ? 14.648 6.891 -27.878 1.00 94.06 169 SER A N 1
ATOM 1396 C CA . SER A 1 169 ? 13.329 6.488 -28.366 1.00 94.06 169 SER A CA 1
ATOM 1397 C C . SER A 1 169 ? 12.180 7.045 -27.528 1.00 94.06 169 SER A C 1
ATOM 1399 O O . SER A 1 169 ? 11.121 7.325 -28.072 1.00 94.06 169 SER A O 1
ATOM 1401 N N . LEU A 1 170 ? 12.396 7.317 -26.233 1.00 93.56 170 LEU A N 1
ATOM 1402 C CA . LEU A 1 170 ? 11.367 7.855 -25.331 1.00 93.56 170 LEU A CA 1
ATOM 1403 C C . LEU A 1 170 ? 10.836 9.242 -25.737 1.00 93.56 170 LEU A C 1
ATOM 1405 O O . LEU A 1 170 ? 9.862 9.710 -25.153 1.00 93.56 170 LEU A O 1
ATOM 1409 N N . LYS A 1 171 ? 11.502 9.931 -26.673 1.00 93.06 171 LYS A N 1
ATOM 1410 C CA . LYS A 1 171 ? 11.074 11.232 -27.215 1.00 93.06 171 LYS A CA 1
ATOM 1411 C C . LYS A 1 171 ? 10.272 11.111 -28.510 1.00 93.06 171 LYS A C 1
ATOM 1413 O O . LYS A 1 171 ? 9.732 12.115 -28.971 1.00 93.06 171 LYS A O 1
ATOM 1418 N N . ASP A 1 172 ? 10.266 9.929 -29.116 1.00 92.69 172 ASP A N 1
ATOM 1419 C CA . ASP A 1 172 ? 9.496 9.652 -30.319 1.00 92.69 172 ASP A CA 1
ATOM 1420 C C . ASP A 1 172 ? 8.025 9.393 -29.943 1.00 92.69 172 ASP A C 1
ATOM 1422 O O . ASP A 1 172 ? 7.721 9.046 -28.803 1.00 92.69 172 ASP A O 1
ATOM 1426 N N . ASN A 1 173 ? 7.106 9.570 -30.895 1.00 91.38 173 ASN A N 1
ATOM 1427 C CA . ASN A 1 173 ? 5.657 9.448 -30.656 1.00 91.38 173 ASN A CA 1
ATOM 1428 C C . ASN A 1 173 ? 5.011 8.277 -31.421 1.00 91.38 173 ASN A C 1
ATOM 1430 O O . ASN A 1 173 ? 3.796 8.105 -31.367 1.00 91.38 173 ASN A O 1
ATOM 1434 N N . ASP A 1 174 ? 5.796 7.509 -32.172 1.00 94.94 174 ASP A N 1
ATOM 1435 C CA . ASP A 1 174 ? 5.363 6.403 -33.035 1.00 94.94 174 ASP A CA 1
ATOM 1436 C C . ASP A 1 174 ? 5.592 5.013 -32.414 1.00 94.94 174 ASP A C 1
ATOM 1438 O O . ASP A 1 174 ? 5.346 3.991 -33.057 1.00 94.94 174 ASP A O 1
ATOM 1442 N N . GLY A 1 175 ? 6.037 4.955 -31.158 1.00 93.56 175 GLY A N 1
ATOM 1443 C CA . GLY A 1 175 ? 6.154 3.720 -30.390 1.00 93.56 175 GLY A CA 1
ATOM 1444 C C . GLY A 1 175 ? 4.874 3.322 -29.654 1.00 93.56 175 GLY A C 1
ATOM 1445 O O . GLY A 1 175 ? 3.837 3.984 -29.699 1.00 93.56 175 GLY A O 1
ATOM 1446 N N . ILE A 1 176 ? 4.957 2.197 -28.950 1.00 95.94 176 ILE A N 1
ATOM 1447 C CA . ILE A 1 176 ? 3.840 1.592 -28.218 1.00 95.94 176 ILE A CA 1
ATOM 1448 C C . ILE A 1 176 ? 4.104 1.706 -26.719 1.00 95.94 176 ILE A C 1
ATOM 1450 O O . ILE A 1 176 ? 5.156 1.290 -26.239 1.00 95.94 176 ILE A O 1
ATOM 1454 N N . HIS A 1 177 ? 3.126 2.200 -25.961 1.00 95.75 177 HIS A N 1
ATOM 1455 C CA . HIS A 1 177 ? 3.168 2.189 -24.500 1.00 95.75 177 HIS A CA 1
ATOM 1456 C C . HIS A 1 177 ? 2.483 0.933 -23.952 1.00 95.75 177 HIS A C 1
ATOM 1458 O O . HIS A 1 177 ? 1.274 0.758 -24.103 1.00 95.75 177 HIS A O 1
ATOM 1464 N N . LEU A 1 178 ? 3.245 0.076 -23.276 1.00 94.88 178 LEU A N 1
ATOM 1465 C CA . LEU A 1 178 ? 2.733 -1.049 -22.501 1.00 94.88 178 LEU A CA 1
ATOM 1466 C C . LEU A 1 178 ? 2.766 -0.713 -21.012 1.00 94.88 178 LEU A C 1
ATOM 1468 O O . LEU A 1 178 ? 3.836 -0.586 -20.415 1.00 94.88 178 LEU A O 1
ATOM 1472 N N . GLN A 1 179 ? 1.591 -0.600 -20.398 1.00 93.19 179 GLN A N 1
ATOM 1473 C CA . GLN A 1 179 ? 1.486 -0.424 -18.955 1.00 93.19 179 GLN A CA 1
ATOM 1474 C C . GLN A 1 179 ? 1.594 -1.779 -18.248 1.00 93.19 179 GLN A C 1
ATOM 1476 O O . GLN A 1 179 ? 0.814 -2.698 -18.492 1.00 93.19 179 GLN A O 1
ATOM 1481 N N . ILE A 1 180 ? 2.562 -1.888 -17.347 1.00 90.50 180 ILE A N 1
ATOM 1482 C CA . ILE A 1 180 ? 2.779 -3.035 -16.474 1.00 90.50 180 ILE A CA 1
ATOM 1483 C C . ILE A 1 180 ? 2.165 -2.682 -15.121 1.00 90.50 180 ILE A C 1
ATOM 1485 O O . ILE A 1 180 ? 2.627 -1.772 -14.429 1.00 90.50 180 ILE A O 1
ATOM 1489 N N . THR A 1 181 ? 1.105 -3.390 -14.747 1.00 87.06 181 THR A N 1
ATOM 1490 C CA . THR A 1 181 ? 0.372 -3.170 -13.495 1.00 87.06 181 THR A CA 1
ATOM 1491 C C . THR A 1 181 ? -0.106 -4.496 -12.903 1.00 87.06 181 THR A C 1
ATOM 1493 O O . THR A 1 181 ? 0.019 -5.547 -13.532 1.00 87.06 181 THR A O 1
ATOM 1496 N N . SER A 1 182 ? -0.631 -4.460 -11.679 1.00 78.44 182 SER A N 1
ATOM 1497 C CA . SER A 1 182 ? -1.239 -5.628 -11.038 1.00 78.44 182 SER A CA 1
ATOM 1498 C C . SER A 1 182 ? -2.755 -5.618 -11.219 1.00 78.44 182 SER A C 1
ATOM 1500 O O . SER A 1 182 ? -3.381 -4.562 -11.161 1.00 78.44 182 SER A O 1
ATOM 1502 N N . THR A 1 183 ? -3.361 -6.798 -11.340 1.00 70.06 183 THR A N 1
ATOM 1503 C CA . THR A 1 183 ? -4.826 -6.965 -11.371 1.00 70.06 183 THR A CA 1
ATOM 1504 C C . THR A 1 183 ? -5.513 -6.579 -10.057 1.00 70.06 183 THR A C 1
ATOM 1506 O O . THR A 1 183 ? -6.734 -6.478 -10.023 1.00 70.06 183 THR A O 1
ATOM 1509 N N . ASN A 1 184 ? -4.740 -6.389 -8.980 1.00 57.69 184 ASN A N 1
ATOM 1510 C CA . ASN A 1 184 ? -5.227 -6.190 -7.613 1.00 57.69 184 ASN A CA 1
ATOM 1511 C C . ASN A 1 184 ? -5.095 -4.736 -7.127 1.00 57.69 184 ASN A C 1
ATOM 1513 O O . ASN A 1 184 ? -5.420 -4.446 -5.978 1.00 57.69 184 ASN A O 1
ATOM 1517 N N . LEU A 1 185 ? -4.611 -3.822 -7.973 1.00 52.00 185 LEU A N 1
ATOM 1518 C CA . LEU A 1 185 ? -4.498 -2.407 -7.626 1.00 52.00 185 LEU A CA 1
ATOM 1519 C C . LEU A 1 185 ? -5.868 -1.744 -7.782 1.00 52.00 185 LEU A C 1
ATOM 1521 O O . LEU A 1 185 ? -6.259 -1.321 -8.865 1.00 52.00 185 LEU A O 1
ATOM 1525 N N . VAL A 1 186 ? -6.604 -1.660 -6.675 1.00 50.09 186 VAL A N 1
ATOM 1526 C CA . VAL A 1 186 ? -7.651 -0.651 -6.524 1.00 50.09 186 VAL A CA 1
ATOM 1527 C C . VAL A 1 186 ? -6.951 0.610 -6.016 1.00 50.09 186 VAL A C 1
ATOM 1529 O O . VAL A 1 186 ? -6.679 0.731 -4.824 1.00 50.09 186 VAL A O 1
ATOM 1532 N N . GLU A 1 187 ? -6.563 1.512 -6.920 1.00 41.06 187 GLU A N 1
ATOM 1533 C CA . GLU A 1 187 ? -6.037 2.827 -6.532 1.00 41.06 187 GLU A CA 1
ATOM 1534 C C . GLU A 1 187 ? -7.185 3.683 -5.984 1.00 41.06 187 GLU A C 1
ATOM 1536 O O . GLU A 1 187 ? -8.160 3.960 -6.684 1.00 41.06 187 GLU A O 1
ATOM 1541 N N . PHE A 1 188 ? -7.075 4.107 -4.724 1.00 37.41 188 PHE A N 1
ATOM 1542 C CA . PHE A 1 188 ? -7.839 5.243 -4.221 1.00 37.41 188 PHE A CA 1
ATOM 1543 C C . PHE A 1 188 ? -7.016 6.505 -4.490 1.00 37.41 188 PHE A C 1
ATOM 1545 O O . PHE A 1 188 ? -5.980 6.703 -3.854 1.00 37.41 188 PHE A O 1
ATOM 1552 N N . TYR A 1 189 ? -7.461 7.299 -5.467 1.00 28.86 189 TYR A N 1
ATOM 1553 C CA . TYR A 1 189 ? -7.011 8.679 -5.672 1.00 28.86 189 TYR A CA 1
ATOM 1554 C C . TYR A 1 189 ? -7.482 9.587 -4.531 1.00 28.86 189 TYR A C 1
ATOM 1556 O O . TYR A 1 189 ? -8.618 9.376 -4.039 1.00 28.86 189 TYR A O 1
#

Mean predicted aligned error: 7.09 Å

Secondary structure (DSSP, 8-state):
-GGGTTS-EEEEEEE--HHHHHHHHHT-EEE-TT----EEETTS-HHHHHTTEEEE-SSTT-EESS--TTHHHHHHTSGGGTHHHHHHHH-TTEEEEEEEGGGGSTTTHHHHHHHHHHHHTPPPP--HHHHTS-SS-TTBTTB-EEEEE-GGGGGG--BTTB----GGGGG-SSSEEEEE--TT-----

Solvent-accessible surface area (backbone atoms only — not comparable to full-atom values): 11232 Å² total; per-residue (Å²): 114,78,82,50,65,85,36,84,44,80,40,83,43,81,42,69,63,71,65,63,53,51,53,46,60,30,64,40,65,43,69,22,89,89,41,68,56,44,70,45,43,56,11,45,59,62,72,56,44,70,47,17,51,23,11,52,40,61,46,89,97,42,73,33,87,52,69,32,75,60,23,45,52,52,51,71,77,36,71,75,83,52,47,63,58,56,50,59,74,71,44,86,36,56,48,78,45,79,40,56,54,74,47,63,32,41,95,34,19,42,61,46,46,37,52,49,14,68,74,71,71,49,85,60,79,79,64,54,67,68,37,46,46,58,73,82,46,95,51,58,69,66,52,62,36,32,42,42,46,46,79,88,30,70,90,38,48,48,40,96,90,51,84,55,70,62,72,70,64,79,77,58,88,87,53,48,80,44,78,48,68,65,99,57,67,74,81,82,130

Nearest PDB structures (foldseek):
  5uz7-assembly1_A  TM=1.773E-01  e=7.282E+00  Homo sapiens

Organism: Campylobacter jejuni (NCBI:txid197)

Sequence (189 aa):
FLSLFLKKVIILFLVRDPISRLKTAVNHHTNNPDKDVRLFNLSSDFNKILNCKKYGTSIVGKFANAPMIEYLNFWFFTDRWFLYNSLLSSIRNFEVFYIDMEEIKPAKAFDTMCDLANKFGFKKPTDKKFFEGVMNGDFLGILPFTLYIHSKDIDNVYSLMKSYENLSSLKDNDGIHLQITSTNLVEFY

Radius of gyration: 22.82 Å; Cα contacts (8 Å, |Δi|>4): 255; chains: 1; bounding box: 54×33×62 Å

pLDDT: mean 86.3, std 10.67, range [28.86, 97.88]

InterPro domains:
  IPR021353 Protein of unknown function DUF2972 [PF11186] (98-162)